Protein AF-A0A3E1D7W4-F1 (afdb_monomer)

Radius of gyration: 25.8 Å; Cα contacts (8 Å, |Δi|>4): 226; chains: 1; bounding box: 81×55×62 Å

Solvent-accessible surface area (backbone atoms only — not comparable to full-atom values): 14135 Å² total; per-residue (Å²): 134,86,73,81,80,83,75,52,74,48,80,46,83,45,96,89,41,37,28,38,40,30,60,48,90,86,43,80,63,44,80,32,47,49,49,81,56,90,56,36,35,40,37,54,46,97,95,46,76,44,64,32,36,55,43,98,89,64,31,38,35,43,93,80,44,74,49,71,80,77,82,80,86,75,86,90,81,82,81,90,77,84,83,80,86,76,89,79,79,87,86,86,76,90,79,89,76,82,85,80,78,88,78,88,77,85,79,80,85,85,77,84,72,79,75,72,83,68,78,78,60,54,42,76,61,68,64,93,69,47,83,50,68,46,48,45,45,30,63,7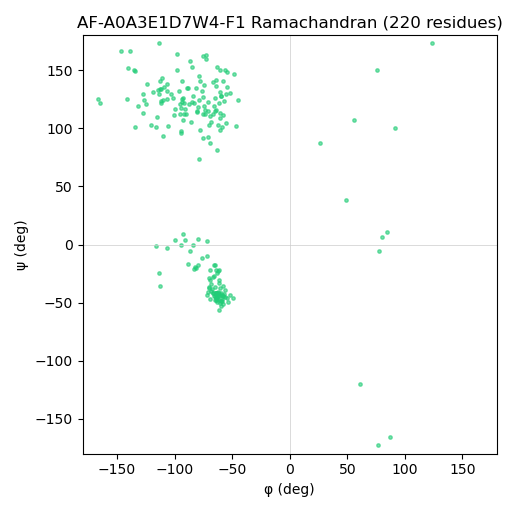3,37,67,59,47,8,40,48,40,30,49,39,51,50,35,49,52,43,52,65,72,45,50,41,51,71,71,43,47,51,47,54,56,52,51,54,58,50,46,53,57,56,48,59,69,38,88,50,70,66,55,43,49,51,56,46,39,57,49,33,46,58,59,59,68,62,67,50,79,58,84,78,72,63,84,55,79,50,56,92,78,65,124

Sequence (222 aa):
MTGIAEQKVSFTFQPNGTARMSIGSDTLPIEIPYEISGNKIKLSGVEGDQTVIILDDGDLIMNGLRLTKETVSKYPTVVEIPAQTTKSTPNTVPVAVAEPKPVTVTMPTSIQIQLSQQTKWVPSFDCAKASNFAEKAICTDSLLGKLDGKLSENYKNMRASDIGDGVRNTLKGTQKRWLTERNKCTNNQCLAEVYRKRIDEICDYRVISGVNPICTSTDDIK

Foldseek 3Di:
DPPDDDWAWDWDQDPVQWIWIDTHDPDDTDTWGWDDDPQWIWTQDPVGIWIWGQDPVRWIATPLDIHDDPDPDDDDDDDDDDDDDDDDDDDDDDDDDDDDDDDDDDDDDDDPPPPDPPVPLDAPDDLVPQDAPLSVCCVPPNLLSNLRVQLVVLLVQLLVAQLDPSSNVVSVVVVVVLVVVLRPDDDVVSSLVSSLVSLVVSQPRDHPDDDRGDGDHPVNRD

Secondary structure (DSSP, 8-state):
--------EEEEE-TTSEEEEEESSSSPPEEEEEEEETTEEEEEETTEEEEEEEPTTS-EEETTEEE------------PPP---------------PPPPP----PPS--------------SS-GGG--SHHHHHHHH-HHHHHHHHHHHHHHHHHHHSSS-HHHHHHHHHHHHHHHHHHTT--SHHHHHHHHHHHHHHHHT---SSSPPPP---GGG--

Nearest PDB structures (foldseek):
  2o62-assembly1_A  TM=6.651E-01  e=3.720E-01  Nostoc punctiforme PCC 73102
  8tid-assembly1_W  TM=2.558E-01  e=2.073E+00  Tetrahymena thermophila
  4aqz-assembly1_A  TM=2.718E-01  e=2.196E+00  Neisseria meningitidis
  5bvt-assembly1_A  TM=3.811E-01  e=7.740E+00  Pygoscelis papua

Mean predicted aligned error: 17.94 Å

pLDDT: mean 75.72, std 21.17, range [24.19, 98.38]

Structure (mmCIF, N/CA/C/O backbone):
data_AF-A0A3E1D7W4-F1
#
_entry.id   AF-A0A3E1D7W4-F1
#
loop_
_atom_site.group_PDB
_atom_site.id
_atom_site.type_symbol
_atom_site.label_atom_id
_atom_site.label_alt_id
_atom_site.label_comp_id
_atom_site.label_asym_id
_atom_site.label_entity_id
_atom_site.label_seq_id
_atom_site.pdbx_PDB_ins_code
_atom_site.Cartn_x
_atom_site.Cartn_y
_atom_site.Cartn_z
_atom_site.occupancy
_atom_site.B_iso_or_equiv
_atom_site.auth_seq_id
_atom_site.auth_comp_id
_atom_site.auth_asym_id
_atom_site.auth_atom_id
_atom_site.pdbx_PDB_model_num
ATOM 1 N N . MET A 1 1 ? 38.422 -4.852 -6.351 1.00 37.69 1 MET A N 1
ATOM 2 C CA . MET A 1 1 ? 37.001 -4.730 -5.969 1.00 37.69 1 MET A CA 1
ATOM 3 C C . MET A 1 1 ? 36.585 -3.305 -6.274 1.00 37.69 1 MET A C 1
ATOM 5 O O . MET A 1 1 ? 36.885 -2.409 -5.498 1.00 37.69 1 MET A O 1
ATOM 9 N N . THR A 1 2 ? 36.038 -3.066 -7.459 1.00 40.78 2 THR A N 1
ATOM 10 C CA . THR A 1 2 ? 35.581 -1.738 -7.881 1.00 40.78 2 THR A CA 1
ATOM 11 C C . THR A 1 2 ? 34.235 -1.502 -7.206 1.00 40.78 2 THR A C 1
ATOM 13 O O . THR A 1 2 ? 33.229 -2.075 -7.614 1.00 40.78 2 THR A O 1
ATOM 16 N N . GLY A 1 3 ? 34.243 -0.765 -6.095 1.00 41.75 3 GLY A N 1
ATOM 17 C CA . GLY A 1 3 ? 33.016 -0.337 -5.431 1.00 41.75 3 GLY A CA 1
ATOM 18 C C . GLY A 1 3 ? 32.202 0.517 -6.396 1.00 41.75 3 GLY A C 1
ATOM 19 O O . GLY A 1 3 ? 32.745 1.406 -7.049 1.00 41.75 3 GLY A O 1
ATOM 20 N N . ILE A 1 4 ? 30.918 0.207 -6.527 1.00 43.00 4 ILE A N 1
ATOM 21 C CA . ILE A 1 4 ? 29.975 1.022 -7.287 1.00 43.00 4 ILE A CA 1
ATOM 22 C C . ILE A 1 4 ? 29.903 2.363 -6.549 1.00 43.00 4 ILE A C 1
ATOM 24 O O . ILE A 1 4 ? 29.536 2.390 -5.377 1.00 43.00 4 ILE A O 1
ATOM 28 N N . ALA A 1 5 ? 30.337 3.452 -7.181 1.00 55.41 5 ALA A N 1
ATOM 29 C CA . ALA A 1 5 ? 30.275 4.771 -6.566 1.00 55.41 5 ALA A CA 1
ATOM 30 C C . ALA A 1 5 ? 28.801 5.158 -6.366 1.00 55.41 5 ALA A C 1
ATOM 32 O O . ALA A 1 5 ? 28.059 5.305 -7.338 1.00 55.41 5 ALA A O 1
ATOM 33 N N . GLU A 1 6 ? 28.371 5.301 -5.113 1.00 58.97 6 GLU A N 1
ATOM 34 C CA . GLU A 1 6 ? 27.047 5.826 -4.783 1.00 58.97 6 GLU A CA 1
ATOM 35 C C . GLU A 1 6 ? 27.009 7.318 -5.142 1.00 58.97 6 GLU A C 1
ATOM 37 O O . GLU A 1 6 ? 27.683 8.145 -4.528 1.00 58.97 6 GLU A O 1
ATOM 42 N N . GLN A 1 7 ? 26.247 7.670 -6.179 1.00 66.38 7 GLN A N 1
ATOM 43 C CA . GLN A 1 7 ? 26.037 9.063 -6.569 1.00 66.38 7 GLN A CA 1
ATOM 44 C C . GLN A 1 7 ? 24.849 9.632 -5.794 1.00 66.38 7 GLN A C 1
ATOM 46 O O . GLN A 1 7 ? 23.731 9.128 -5.892 1.00 66.38 7 GLN A O 1
ATOM 51 N N . LYS A 1 8 ? 25.088 10.700 -5.027 1.00 74.31 8 LYS A N 1
ATOM 52 C CA . LYS A 1 8 ? 24.034 11.411 -4.293 1.00 74.31 8 LYS A CA 1
ATOM 53 C C . LYS A 1 8 ? 23.280 12.328 -5.241 1.00 74.31 8 LYS A C 1
ATOM 55 O O . LYS A 1 8 ? 23.894 13.184 -5.867 1.00 74.31 8 LYS A O 1
ATOM 60 N N . VAL A 1 9 ? 21.964 12.180 -5.323 1.00 75.88 9 VAL A N 1
ATOM 61 C CA . VAL A 1 9 ? 21.111 13.087 -6.098 1.00 75.88 9 VAL A CA 1
ATOM 62 C C . VAL A 1 9 ? 20.341 13.976 -5.132 1.00 75.88 9 VAL A C 1
ATOM 64 O O . VAL A 1 9 ? 19.652 13.472 -4.246 1.00 75.88 9 VAL A O 1
ATOM 67 N N . SER A 1 10 ? 20.449 15.291 -5.304 1.00 75.94 10 SER A N 1
ATOM 68 C CA . SER A 1 10 ? 19.770 16.279 -4.465 1.00 75.94 10 SER A CA 1
ATOM 69 C C . SER A 1 10 ? 18.701 17.003 -5.267 1.00 75.94 10 SER A C 1
ATOM 71 O O . SER A 1 10 ? 18.973 17.472 -6.370 1.00 75.94 10 SER A O 1
ATOM 73 N N . PHE A 1 11 ? 17.510 17.136 -4.684 1.00 79.38 11 PHE A N 1
ATOM 74 C CA . PHE A 1 11 ? 16.403 17.919 -5.230 1.00 79.38 11 PHE A CA 1
ATOM 75 C C . PHE A 1 11 ? 16.035 19.041 -4.261 1.00 79.38 11 PHE A C 1
ATOM 77 O O . PHE A 1 11 ? 15.858 18.805 -3.067 1.00 79.38 11 PHE A O 1
ATOM 84 N N . THR A 1 12 ? 15.906 20.266 -4.763 1.00 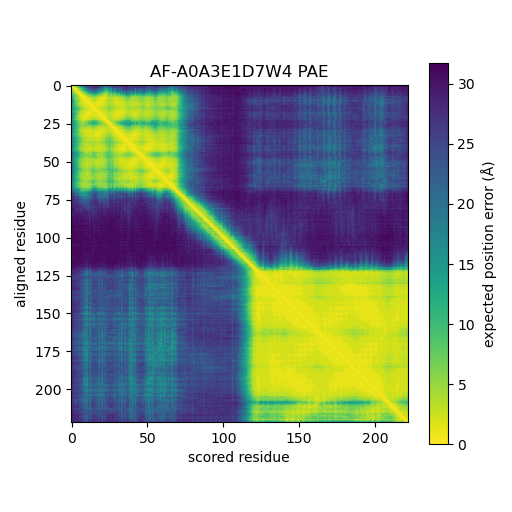81.88 12 THR A N 1
ATOM 85 C CA . THR A 1 12 ? 15.408 21.418 -4.000 1.00 81.88 12 THR A CA 1
ATOM 86 C C . THR A 1 12 ? 14.272 22.077 -4.766 1.00 81.88 12 THR A C 1
ATOM 88 O O . THR A 1 12 ? 14.493 22.639 -5.835 1.00 81.88 12 THR A O 1
ATOM 91 N N . PHE A 1 13 ? 13.058 22.014 -4.224 1.00 81.62 13 PHE A N 1
ATOM 92 C CA . PHE A 1 13 ? 11.871 22.622 -4.826 1.00 81.62 13 PHE A CA 1
ATOM 93 C C . PHE A 1 13 ? 11.772 24.091 -4.418 1.00 81.62 13 PHE A C 1
ATOM 95 O O . PHE A 1 13 ? 11.753 24.404 -3.227 1.00 81.62 13 PHE A O 1
ATOM 102 N N . GLN A 1 14 ? 11.731 24.990 -5.399 1.00 82.38 14 GLN A N 1
ATOM 103 C CA . GLN A 1 14 ? 11.660 26.430 -5.170 1.00 82.38 14 GLN A CA 1
ATOM 104 C C . GLN A 1 14 ? 10.206 26.932 -5.295 1.00 82.38 14 GLN A C 1
ATOM 106 O O . GLN A 1 14 ? 9.421 26.369 -6.068 1.00 82.38 14 GLN A O 1
ATOM 111 N N . PRO A 1 15 ? 9.822 28.008 -4.576 1.00 79.12 15 PRO A N 1
ATOM 112 C CA . PRO A 1 15 ? 8.468 28.575 -4.641 1.00 79.12 15 PRO A CA 1
ATOM 113 C C . PRO A 1 15 ? 8.085 29.170 -6.004 1.00 79.12 15 PRO A C 1
ATOM 115 O O . PRO A 1 15 ? 6.908 29.373 -6.274 1.00 79.12 15 PRO A O 1
ATOM 118 N N . ASN A 1 16 ? 9.065 29.462 -6.861 1.00 82.75 16 ASN A N 1
ATOM 119 C CA . ASN A 1 16 ? 8.864 30.006 -8.207 1.00 82.75 16 ASN A CA 1
ATOM 120 C C . ASN A 1 16 ? 8.456 28.940 -9.250 1.00 82.75 16 ASN A C 1
ATOM 122 O O . ASN A 1 16 ? 8.388 29.259 -10.433 1.00 82.75 16 ASN A O 1
ATOM 126 N N . GLY A 1 17 ? 8.229 27.688 -8.835 1.00 83.75 17 GLY A N 1
ATOM 127 C CA . GLY A 1 17 ? 7.854 26.590 -9.730 1.00 83.75 17 GLY A CA 1
ATOM 128 C C . GLY A 1 17 ? 9.028 25.886 -10.420 1.00 83.75 17 GLY A C 1
ATOM 129 O O . GLY A 1 17 ? 8.796 25.078 -11.318 1.00 83.75 17 GLY A O 1
ATOM 130 N N . THR A 1 18 ? 10.280 26.142 -10.015 1.00 87.38 18 THR A N 1
ATOM 131 C CA . THR A 1 18 ? 11.453 25.391 -10.501 1.00 87.38 18 THR A CA 1
ATOM 132 C C . THR A 1 18 ? 12.069 24.512 -9.411 1.00 87.38 18 THR A C 1
ATOM 134 O O . THR A 1 18 ? 12.106 24.853 -8.230 1.00 87.38 18 THR A O 1
ATOM 137 N N . ALA A 1 19 ? 12.541 23.331 -9.789 1.00 85.31 19 ALA A N 1
ATOM 138 C CA . 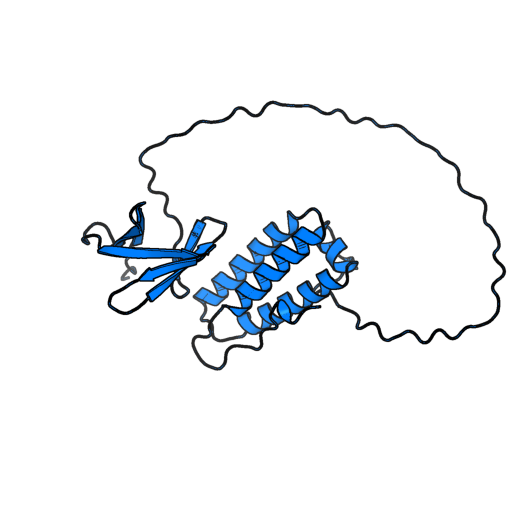ALA A 1 19 ? 13.280 22.415 -8.937 1.00 85.31 19 ALA A CA 1
ATOM 139 C C . ALA A 1 19 ? 14.754 22.440 -9.348 1.00 85.31 19 ALA A C 1
ATOM 141 O O . ALA A 1 19 ? 15.070 22.336 -10.532 1.00 85.31 19 ALA A O 1
ATOM 142 N N . ARG A 1 20 ? 15.660 22.559 -8.377 1.00 85.88 20 ARG A N 1
ATOM 143 C CA . ARG A 1 20 ? 17.102 22.409 -8.598 1.00 85.88 20 ARG A CA 1
ATOM 144 C C . ARG A 1 20 ? 17.500 20.967 -8.355 1.00 85.88 20 ARG A C 1
ATOM 146 O O . ARG A 1 20 ? 17.291 20.463 -7.253 1.00 85.88 20 ARG A O 1
ATOM 153 N N . MET A 1 21 ? 18.085 20.335 -9.366 1.00 83.94 21 MET A N 1
ATOM 154 C CA . MET A 1 21 ? 18.605 18.971 -9.289 1.00 83.94 21 MET A CA 1
ATOM 155 C C . MET A 1 21 ? 20.127 18.972 -9.447 1.00 83.94 21 MET A C 1
ATOM 157 O O . MET A 1 21 ? 20.642 19.602 -10.368 1.00 83.94 21 MET A O 1
ATOM 161 N N . SER A 1 22 ? 20.849 18.259 -8.581 1.00 82.00 22 SER A N 1
ATOM 162 C CA . SER A 1 22 ? 22.302 18.050 -8.700 1.00 82.00 22 SER A CA 1
ATOM 163 C C . SER A 1 22 ? 22.679 16.588 -8.455 1.00 82.00 22 SER A C 1
ATOM 165 O O . SER A 1 22 ? 22.013 15.904 -7.678 1.00 82.00 22 SER A O 1
ATOM 167 N N . ILE A 1 23 ? 23.749 16.112 -9.099 1.00 79.31 23 ILE A N 1
ATOM 168 C CA . ILE A 1 23 ? 24.260 14.739 -8.988 1.00 79.31 23 ILE A CA 1
ATOM 169 C C . ILE A 1 23 ? 25.702 14.800 -8.460 1.00 79.31 23 ILE A C 1
ATOM 171 O O . ILE A 1 23 ? 26.640 15.103 -9.184 1.00 79.31 23 ILE A O 1
ATOM 175 N N . GLY A 1 24 ? 25.899 14.510 -7.178 1.00 71.75 24 GLY A N 1
ATOM 176 C CA . GLY A 1 24 ? 27.178 14.693 -6.494 1.00 71.75 24 GLY A CA 1
ATOM 177 C C . GLY A 1 24 ? 27.463 16.158 -6.141 1.00 71.75 24 GLY A C 1
ATOM 178 O O . GLY A 1 24 ? 26.594 17.024 -6.248 1.00 71.75 24 GLY A O 1
ATOM 179 N N . SER A 1 25 ? 28.681 16.430 -5.663 1.00 65.88 25 SER A N 1
ATOM 180 C CA . SER A 1 25 ? 29.117 17.771 -5.240 1.00 65.88 25 SER A CA 1
ATOM 181 C C . SER A 1 25 ? 29.593 18.660 -6.388 1.00 65.88 25 SER A C 1
ATOM 183 O O . SER A 1 25 ? 29.589 19.880 -6.243 1.00 65.88 25 SER A O 1
ATOM 185 N N . ASP A 1 26 ? 29.985 18.061 -7.514 1.00 62.50 26 ASP A N 1
ATOM 186 C CA . ASP A 1 26 ? 30.786 18.742 -8.540 1.00 62.50 26 ASP A CA 1
ATOM 187 C C . ASP A 1 26 ? 29.976 19.084 -9.802 1.00 62.50 26 ASP A C 1
ATOM 189 O O . ASP A 1 26 ? 30.483 19.717 -10.727 1.00 62.50 26 ASP A O 1
ATOM 193 N N . THR A 1 27 ? 28.701 18.686 -9.856 1.00 68.81 27 THR A N 1
ATOM 194 C CA . THR A 1 27 ? 27.816 19.019 -10.978 1.00 68.81 27 THR A CA 1
ATOM 195 C C . THR A 1 27 ? 27.114 20.346 -10.750 1.00 68.81 27 THR A C 1
ATOM 197 O O . THR A 1 27 ? 26.527 20.570 -9.687 1.00 68.81 27 THR A O 1
ATOM 200 N N . LEU A 1 28 ? 27.088 21.188 -11.783 1.00 74.88 28 LEU A N 1
ATOM 201 C CA . LEU A 1 28 ? 26.238 22.373 -11.800 1.00 74.88 28 LEU A CA 1
ATOM 202 C C . LEU A 1 28 ? 24.764 21.949 -11.672 1.00 74.88 28 LEU A C 1
ATOM 204 O O . LEU A 1 28 ? 24.318 21.099 -12.446 1.00 74.88 28 LEU A O 1
ATOM 208 N N . PRO A 1 29 ? 24.002 22.515 -10.718 1.00 80.50 29 PRO A N 1
ATOM 209 C CA . PRO A 1 29 ? 22.593 22.186 -10.574 1.00 80.50 29 PRO A CA 1
ATOM 210 C C . PRO A 1 29 ? 21.807 22.611 -11.812 1.00 80.50 29 PRO A C 1
ATOM 212 O O . PRO A 1 29 ? 21.982 23.730 -12.295 1.00 80.50 29 PRO A O 1
ATOM 215 N N . ILE A 1 30 ? 20.906 21.751 -12.276 1.00 82.12 30 ILE A N 1
ATOM 216 C CA . ILE A 1 30 ? 19.965 22.086 -13.345 1.00 82.12 30 ILE A CA 1
ATOM 217 C C . ILE A 1 30 ? 18.648 22.584 -12.752 1.00 82.12 30 ILE A C 1
ATOM 219 O O . ILE A 1 30 ? 18.188 22.056 -11.737 1.00 82.12 30 ILE A O 1
ATOM 223 N N . GLU A 1 31 ? 18.055 23.604 -13.372 1.00 87.94 31 GLU A N 1
ATOM 224 C CA . GLU A 1 31 ? 16.709 24.078 -13.038 1.00 87.94 31 GLU A CA 1
ATOM 225 C C . GLU A 1 31 ? 15.684 23.387 -13.936 1.00 87.94 31 GLU A C 1
ATOM 227 O O . GLU A 1 31 ? 15.796 23.423 -15.160 1.00 87.94 31 GLU A O 1
ATOM 232 N N . ILE A 1 32 ? 14.685 22.760 -13.321 1.00 88.75 32 ILE A N 1
ATOM 233 C CA . ILE A 1 32 ? 13.647 22.000 -14.017 1.00 88.75 32 ILE A CA 1
ATOM 234 C C . ILE A 1 32 ? 12.282 22.529 -13.570 1.00 88.75 32 ILE A C 1
ATOM 236 O O . ILE A 1 32 ? 12.013 22.530 -12.366 1.00 88.75 32 ILE A O 1
ATOM 240 N N . PRO A 1 33 ? 11.399 22.974 -14.478 1.00 89.62 33 PRO A N 1
ATOM 241 C CA . PRO A 1 33 ? 10.026 23.313 -14.122 1.00 89.62 33 PRO A CA 1
ATOM 242 C C . PRO A 1 33 ? 9.311 22.113 -13.500 1.00 89.62 33 PRO A C 1
ATOM 244 O O . PRO A 1 33 ? 9.475 20.980 -13.967 1.00 89.62 33 PRO A O 1
ATOM 247 N N . TYR A 1 34 ? 8.501 22.351 -12.470 1.00 91.00 34 TYR A N 1
ATOM 248 C CA . TYR A 1 34 ? 7.702 21.290 -11.869 1.00 91.00 34 TYR A CA 1
ATOM 249 C C . TYR A 1 34 ? 6.260 21.702 -11.591 1.00 91.00 34 TYR A C 1
ATOM 251 O O . TYR A 1 34 ? 5.959 22.853 -11.290 1.00 91.00 34 TYR A O 1
ATOM 259 N N . GLU A 1 35 ? 5.376 20.712 -11.639 1.00 87.00 35 GLU A N 1
ATOM 260 C CA . GLU A 1 35 ? 3.978 20.835 -11.237 1.00 87.00 35 GLU A CA 1
ATOM 261 C C . GLU A 1 35 ? 3.657 19.784 -10.176 1.00 87.00 35 GLU A C 1
ATOM 263 O O . GLU A 1 35 ? 4.076 18.629 -10.286 1.00 87.00 35 GLU A O 1
ATOM 268 N N . ILE A 1 36 ? 2.901 20.171 -9.147 1.00 86.38 36 ILE A N 1
ATOM 269 C CA . ILE A 1 36 ? 2.432 19.258 -8.100 1.00 86.38 36 ILE A CA 1
ATOM 270 C C . ILE A 1 36 ? 0.962 18.932 -8.349 1.00 86.38 36 ILE A C 1
ATOM 272 O O . ILE A 1 36 ? 0.132 19.829 -8.483 1.00 86.38 36 ILE A O 1
ATOM 276 N N . SER A 1 37 ? 0.632 17.643 -8.342 1.00 83.31 37 SER A N 1
ATOM 277 C CA . SER A 1 37 ? -0.741 17.145 -8.353 1.00 83.31 37 SER A CA 1
ATOM 278 C C . SER A 1 37 ? -0.882 16.027 -7.320 1.00 83.31 37 SER A C 1
ATOM 280 O O . SER A 1 37 ? -0.431 14.899 -7.525 1.00 83.31 37 SER A O 1
ATOM 282 N N . GLY A 1 38 ? -1.458 16.353 -6.159 1.00 86.06 38 GLY A N 1
ATOM 283 C CA . GLY A 1 38 ? -1.563 15.421 -5.034 1.00 86.06 38 GLY A CA 1
ATOM 284 C C . GLY A 1 38 ? -0.189 14.966 -4.530 1.00 86.06 38 GLY A C 1
ATOM 285 O O . GLY A 1 3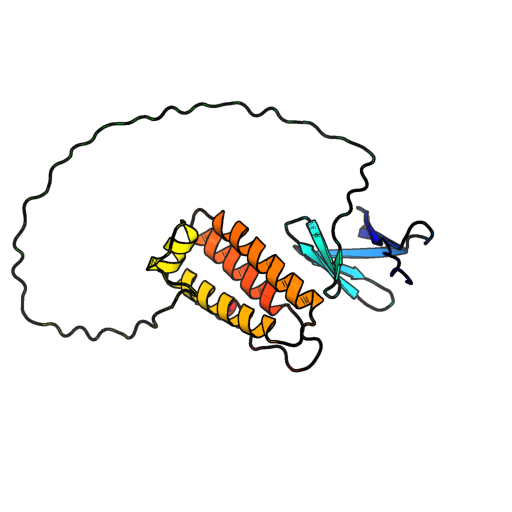8 ? 0.626 15.787 -4.120 1.00 86.06 38 GLY A O 1
ATOM 286 N N . ASN A 1 39 ? 0.0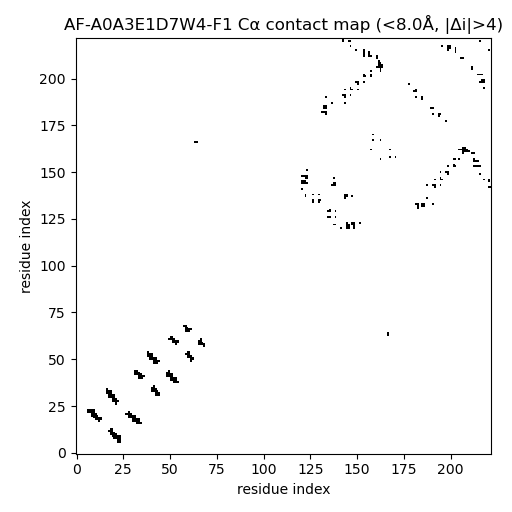67 13.655 -4.570 1.00 85.56 39 ASN A N 1
ATOM 287 C CA . ASN A 1 39 ? 1.356 13.057 -4.204 1.00 85.56 39 ASN A CA 1
ATOM 288 C C . ASN A 1 39 ? 2.310 12.873 -5.399 1.00 85.56 39 ASN A C 1
ATOM 290 O O . ASN A 1 39 ? 3.331 12.200 -5.262 1.00 85.56 39 ASN A O 1
ATOM 294 N N . LYS A 1 40 ? 1.987 13.423 -6.573 1.00 84.94 40 LYS A N 1
ATOM 295 C CA . LYS A 1 40 ? 2.811 13.328 -7.781 1.00 84.94 40 LYS A CA 1
ATOM 296 C C . LYS A 1 40 ? 3.430 14.689 -8.091 1.00 84.94 40 LYS A C 1
ATOM 298 O O . LYS A 1 40 ? 2.756 15.715 -8.048 1.00 84.94 40 LYS A O 1
ATOM 303 N N . ILE A 1 41 ? 4.713 14.682 -8.429 1.00 87.31 41 ILE A N 1
ATOM 304 C CA . ILE A 1 41 ? 5.452 15.824 -8.960 1.00 87.31 41 ILE A CA 1
ATOM 305 C C . ILE A 1 41 ? 5.795 15.501 -10.410 1.00 87.31 41 ILE A C 1
ATOM 307 O O . ILE A 1 41 ? 6.457 14.500 -10.679 1.00 87.31 41 ILE A O 1
ATOM 311 N N . LYS A 1 42 ? 5.364 16.341 -11.346 1.00 90.62 42 LYS A N 1
ATOM 312 C CA . LYS A 1 42 ? 5.765 16.261 -12.751 1.00 90.62 42 LYS A CA 1
ATOM 313 C C . LYS A 1 42 ? 6.947 17.199 -12.970 1.00 90.62 42 LYS A C 1
ATOM 315 O O . LYS A 1 42 ? 6.802 18.398 -12.768 1.00 90.62 42 LYS A O 1
ATOM 320 N N . LEU A 1 43 ? 8.096 16.662 -13.354 1.00 88.62 43 LEU A N 1
ATOM 321 C CA . LEU A 1 43 ? 9.298 17.395 -13.746 1.00 88.62 43 LEU A CA 1
ATOM 322 C C . LEU A 1 43 ? 9.307 17.522 -15.270 1.00 88.62 43 LEU A C 1
ATOM 324 O O . LEU A 1 43 ? 9.299 16.502 -15.952 1.00 88.62 43 LEU A O 1
ATOM 328 N N . SER A 1 44 ? 9.323 18.744 -15.799 1.00 85.00 44 SER A N 1
ATOM 329 C CA . SER A 1 44 ? 9.247 18.980 -17.249 1.00 85.00 44 SER A CA 1
ATOM 330 C C . SER A 1 44 ? 10.654 19.123 -17.830 1.00 85.00 44 SER A C 1
ATOM 332 O O . SER A 1 44 ? 11.279 20.177 -17.705 1.00 85.00 44 SER A O 1
ATOM 334 N N . GLY A 1 45 ? 11.193 18.039 -18.391 1.00 80.94 45 GLY A N 1
ATOM 335 C CA . GLY A 1 45 ? 12.550 17.977 -18.935 1.00 80.94 45 GLY A CA 1
ATOM 336 C C . GLY A 1 45 ? 12.606 18.170 -20.452 1.00 80.94 45 GLY A C 1
ATOM 337 O O . GLY A 1 45 ? 11.616 18.012 -21.160 1.00 80.94 45 GLY A O 1
ATOM 338 N N . VAL A 1 46 ? 13.802 18.461 -20.973 1.00 73.62 46 VAL A N 1
ATOM 339 C CA . VAL A 1 46 ? 14.041 18.591 -22.427 1.00 73.62 46 VAL A CA 1
ATOM 340 C C . VAL A 1 46 ? 13.881 17.268 -23.185 1.00 73.62 46 VAL A C 1
ATOM 342 O O . VAL A 1 46 ? 13.516 17.276 -24.356 1.00 73.62 46 VAL A O 1
ATOM 345 N N . GLU A 1 47 ? 14.116 16.137 -22.515 1.00 77.38 47 GLU A N 1
ATOM 346 C CA . GLU A 1 47 ? 13.908 14.783 -23.054 1.00 77.38 47 GLU A CA 1
ATOM 347 C C . GLU A 1 47 ? 12.499 14.235 -22.760 1.00 77.38 47 GLU A C 1
ATOM 349 O O . GLU A 1 47 ? 12.191 13.093 -23.100 1.00 77.38 47 GLU A O 1
ATOM 354 N N . GLY A 1 48 ? 11.631 15.047 -22.148 1.00 78.38 48 GLY A N 1
ATOM 355 C CA . GLY A 1 48 ? 10.264 14.689 -21.785 1.00 78.38 48 GLY A CA 1
ATOM 356 C C . GLY A 1 48 ? 9.958 14.872 -20.301 1.00 78.38 48 GLY A C 1
ATOM 357 O O . GLY A 1 48 ? 10.827 15.172 -19.477 1.00 78.38 48 GLY A O 1
ATOM 358 N N . ASP A 1 49 ? 8.682 14.685 -19.970 1.00 85.94 49 ASP A N 1
ATOM 359 C CA . ASP A 1 49 ? 8.181 14.828 -18.609 1.00 85.94 49 ASP A CA 1
ATOM 360 C C . ASP A 1 49 ? 8.458 13.568 -17.784 1.00 85.94 49 ASP A C 1
ATOM 362 O O . ASP A 1 49 ? 8.163 12.444 -18.196 1.00 85.94 49 ASP A O 1
ATOM 366 N N . GLN A 1 50 ? 8.951 13.766 -16.566 1.00 84.81 50 GLN A N 1
ATOM 367 C CA . GLN A 1 50 ? 9.183 12.709 -15.594 1.00 84.81 50 GLN A CA 1
ATOM 368 C C . GLN A 1 50 ? 8.239 12.862 -14.404 1.00 84.81 50 GLN A C 1
ATOM 370 O O . GLN A 1 50 ? 8.110 13.938 -13.832 1.00 84.81 50 GLN A O 1
ATOM 375 N N . THR A 1 51 ? 7.614 11.768 -13.968 1.00 84.75 51 THR A N 1
ATOM 376 C CA . THR A 1 51 ? 6.822 11.766 -12.729 1.00 84.75 51 THR A CA 1
ATOM 377 C C . THR A 1 51 ? 7.650 11.248 -11.558 1.00 84.75 51 THR A C 1
ATOM 379 O O . THR A 1 51 ? 8.283 10.192 -11.651 1.00 84.75 51 THR A O 1
ATOM 382 N N . VAL A 1 52 ? 7.609 11.983 -10.452 1.00 86.62 52 VAL A N 1
ATOM 383 C CA . VAL A 1 52 ? 8.151 11.610 -9.147 1.00 86.62 52 VAL A CA 1
ATOM 384 C C . VAL A 1 52 ? 6.987 11.449 -8.174 1.00 86.62 52 VAL A C 1
ATOM 386 O O . VAL A 1 52 ? 6.133 12.325 -8.077 1.00 86.62 52 VAL A O 1
ATOM 389 N N . ILE A 1 53 ? 6.930 10.331 -7.456 1.00 80.69 53 ILE A N 1
ATOM 390 C CA . ILE A 1 53 ? 5.875 10.059 -6.473 1.00 80.69 53 ILE A CA 1
ATOM 391 C C . ILE A 1 53 ? 6.430 10.317 -5.076 1.00 80.69 53 ILE A C 1
ATOM 393 O O . ILE A 1 53 ? 7.457 9.749 -4.704 1.00 80.69 53 ILE A O 1
ATOM 397 N N . ILE A 1 54 ? 5.737 11.151 -4.310 1.00 83.25 54 ILE A N 1
ATOM 398 C CA . ILE A 1 54 ? 6.011 11.416 -2.901 1.00 83.25 54 ILE A CA 1
ATOM 399 C C . ILE A 1 54 ? 5.340 10.318 -2.075 1.00 83.25 54 ILE A C 1
ATOM 401 O O . ILE A 1 54 ? 4.125 10.116 -2.155 1.00 83.25 54 ILE A O 1
ATOM 405 N N . LEU A 1 55 ? 6.132 9.605 -1.282 1.00 78.50 55 LEU A N 1
ATOM 406 C CA . LEU A 1 55 ? 5.629 8.632 -0.320 1.00 78.50 55 LEU A CA 1
ATOM 407 C C . LEU A 1 55 ? 5.283 9.311 1.010 1.00 78.50 55 LEU A C 1
ATOM 409 O O . LEU A 1 55 ? 5.823 10.363 1.347 1.00 78.50 55 LEU A O 1
ATOM 413 N N . ASP A 1 56 ? 4.424 8.673 1.805 1.00 75.69 56 ASP A N 1
ATOM 414 C CA . ASP A 1 56 ? 3.987 9.208 3.105 1.00 75.69 56 ASP A CA 1
ATOM 415 C C . ASP A 1 56 ? 5.149 9.323 4.126 1.00 75.69 56 ASP A C 1
ATOM 417 O O . ASP A 1 56 ? 5.087 10.119 5.059 1.00 75.69 56 ASP A O 1
ATOM 421 N N . ASP A 1 57 ? 6.239 8.566 3.940 1.00 74.94 57 ASP A N 1
ATOM 422 C CA . ASP A 1 57 ? 7.484 8.686 4.723 1.00 74.94 57 ASP A CA 1
ATOM 423 C C . ASP A 1 57 ? 8.436 9.776 4.191 1.00 74.94 57 ASP A C 1
ATOM 425 O O . ASP A 1 57 ? 9.497 10.039 4.762 1.00 74.94 57 ASP A O 1
ATOM 429 N N . GLY A 1 58 ? 8.035 10.451 3.115 1.00 71.38 58 GLY A N 1
ATOM 430 C CA . GLY A 1 58 ? 8.764 11.529 2.476 1.00 71.38 58 GLY A CA 1
ATOM 431 C C . GLY A 1 58 ? 9.890 11.081 1.550 1.00 71.38 58 GLY A C 1
ATOM 432 O O . GLY A 1 58 ? 10.613 11.947 1.062 1.00 71.38 58 GLY A O 1
ATOM 433 N N . ASP A 1 59 ? 10.044 9.783 1.296 1.00 82.56 59 ASP A N 1
ATOM 434 C CA . ASP A 1 59 ? 10.899 9.308 0.213 1.00 82.56 59 ASP A CA 1
ATOM 435 C C . ASP A 1 59 ? 10.254 9.584 -1.148 1.00 82.56 59 ASP A C 1
ATOM 437 O O . ASP A 1 59 ? 9.039 9.767 -1.270 1.00 82.56 59 ASP A O 1
ATOM 441 N N . LEU A 1 60 ? 11.083 9.585 -2.190 1.00 82.00 60 LEU A N 1
ATOM 442 C CA . LEU A 1 60 ? 10.642 9.814 -3.560 1.00 82.00 60 LEU A CA 1
ATOM 443 C C . LEU A 1 60 ? 10.801 8.537 -4.387 1.00 82.00 60 LEU A C 1
ATOM 445 O O . LEU A 1 60 ? 11.795 7.823 -4.255 1.00 82.00 60 LEU A O 1
ATOM 449 N N . ILE A 1 61 ? 9.843 8.256 -5.268 1.00 77.44 61 ILE A N 1
ATOM 450 C CA . ILE A 1 61 ? 9.975 7.231 -6.309 1.00 77.44 61 ILE A CA 1
ATOM 451 C C . ILE A 1 61 ? 10.080 7.918 -7.664 1.00 77.44 61 ILE A C 1
ATOM 453 O O . ILE A 1 61 ? 9.179 8.656 -8.052 1.00 77.44 61 ILE A O 1
ATOM 457 N N . MET A 1 62 ? 11.142 7.627 -8.406 1.00 81.88 62 MET A N 1
ATOM 458 C CA . MET A 1 62 ? 11.354 8.112 -9.767 1.00 81.88 62 MET A CA 1
ATOM 459 C C . MET A 1 62 ? 11.746 6.930 -10.654 1.00 81.88 62 MET A C 1
ATOM 461 O O . MET A 1 62 ? 12.737 6.264 -10.379 1.00 81.88 62 MET A O 1
ATOM 465 N N . ASN A 1 63 ? 10.958 6.624 -11.691 1.00 77.19 63 ASN A N 1
ATOM 466 C CA . ASN A 1 63 ? 11.193 5.475 -12.588 1.00 77.19 63 ASN A CA 1
ATOM 467 C C . ASN A 1 63 ? 11.451 4.141 -11.863 1.00 77.19 63 ASN A C 1
ATOM 469 O O . ASN A 1 63 ? 12.296 3.347 -12.264 1.00 77.19 63 ASN A O 1
ATOM 473 N N . GLY A 1 64 ? 10.742 3.901 -10.756 1.00 66.56 64 GLY A N 1
ATOM 474 C CA . GLY A 1 64 ? 10.909 2.692 -9.943 1.00 66.56 64 GLY A CA 1
ATOM 475 C C . GLY A 1 64 ? 12.138 2.695 -9.023 1.00 66.56 64 GLY A C 1
ATOM 476 O O . GLY A 1 64 ? 12.261 1.796 -8.190 1.00 66.56 64 GLY A O 1
ATOM 477 N N . LEU A 1 65 ? 13.003 3.711 -9.105 1.00 68.25 65 LEU A N 1
ATOM 478 C CA . LEU A 1 65 ? 14.089 3.941 -8.159 1.00 68.25 65 LEU A CA 1
ATOM 479 C C . LEU A 1 65 ? 13.566 4.714 -6.947 1.00 68.25 65 LEU A C 1
ATOM 481 O O . LEU A 1 65 ? 12.945 5.769 -7.089 1.00 68.25 65 LEU A O 1
ATOM 485 N N . ARG A 1 66 ? 13.834 4.195 -5.746 1.00 74.75 66 ARG A N 1
ATOM 486 C CA . ARG A 1 66 ? 13.518 4.882 -4.494 1.00 74.75 66 ARG A CA 1
ATOM 487 C C . ARG A 1 66 ? 14.694 5.736 -4.058 1.00 74.75 66 ARG A C 1
ATOM 489 O O . ARG A 1 66 ? 15.759 5.214 -3.749 1.00 74.75 66 ARG A O 1
ATOM 496 N N . LEU A 1 67 ? 14.466 7.038 -4.006 1.00 74.19 67 LEU A N 1
ATOM 497 C CA . LEU A 1 67 ? 15.391 8.015 -3.467 1.00 74.19 67 LEU A CA 1
ATOM 498 C C . LEU A 1 67 ? 15.033 8.217 -1.997 1.00 74.19 67 LEU A C 1
ATOM 500 O O . LEU A 1 67 ? 13.990 8.789 -1.668 1.00 74.19 67 LEU A O 1
ATOM 504 N N . THR A 1 68 ? 15.873 7.683 -1.119 1.00 72.00 68 THR A N 1
ATOM 505 C CA . THR A 1 68 ? 15.720 7.852 0.324 1.00 72.00 68 THR A CA 1
ATOM 506 C C . THR A 1 68 ? 16.206 9.230 0.738 1.00 72.00 68 THR A C 1
ATOM 508 O O . THR A 1 68 ? 17.243 9.687 0.252 1.00 72.00 68 THR A O 1
ATOM 511 N N . LYS A 1 69 ? 15.510 9.883 1.669 1.00 67.88 69 LYS A N 1
ATOM 512 C CA . LYS A 1 69 ? 16.020 11.119 2.277 1.00 67.88 69 LYS A CA 1
ATOM 513 C C . LYS A 1 69 ? 17.346 10.856 3.000 1.00 67.88 69 LYS A C 1
ATOM 515 O O . LYS A 1 69 ? 17.358 10.264 4.076 1.00 67.88 69 LYS A O 1
ATOM 520 N N . GLU A 1 70 ? 18.459 11.347 2.461 1.00 60.47 70 GLU A N 1
ATOM 521 C CA . GLU A 1 70 ? 19.653 11.592 3.270 1.00 60.47 70 GLU A CA 1
ATOM 522 C C . GLU A 1 70 ? 19.544 12.984 3.893 1.00 60.47 70 GLU A C 1
ATOM 524 O O . GLU A 1 70 ? 19.706 14.012 3.234 1.00 60.47 70 GLU A O 1
ATOM 529 N N . THR A 1 71 ? 19.248 13.030 5.187 1.00 40.25 71 THR A N 1
ATOM 530 C CA . THR A 1 71 ? 19.204 14.277 5.947 1.00 40.25 71 THR A CA 1
ATOM 531 C C . THR A 1 71 ? 20.627 14.813 6.135 1.00 40.25 71 THR A C 1
ATOM 533 O O . THR A 1 71 ? 21.299 14.477 7.109 1.00 40.25 71 THR A O 1
ATOM 536 N N . VAL A 1 72 ? 21.110 15.680 5.239 1.00 33.44 72 VAL A N 1
ATOM 537 C CA . VAL A 1 72 ? 22.262 16.537 5.561 1.00 33.44 72 VAL A CA 1
ATOM 538 C C . VAL A 1 72 ? 21.765 17.647 6.482 1.00 33.44 72 VAL A C 1
ATOM 540 O O . VAL A 1 72 ? 21.289 18.695 6.056 1.00 33.44 72 VAL A O 1
ATOM 543 N N . SER A 1 73 ? 21.859 17.373 7.781 1.00 35.81 73 SER A N 1
ATOM 544 C CA . SER A 1 73 ? 21.684 18.337 8.862 1.00 35.81 73 SER A CA 1
ATOM 545 C C . SER A 1 73 ? 22.687 19.486 8.722 1.00 35.81 73 SER A C 1
ATOM 547 O O . SER A 1 73 ? 23.833 19.366 9.154 1.00 35.81 73 SER A O 1
ATOM 549 N N . LYS A 1 74 ? 22.247 20.631 8.202 1.00 33.75 74 LYS A N 1
ATOM 550 C CA . LYS A 1 74 ? 22.772 21.941 8.599 1.00 33.75 74 LYS A CA 1
ATOM 551 C C . LYS A 1 74 ? 21.606 22.921 8.648 1.00 33.75 74 LYS A C 1
ATOM 553 O O . LYS A 1 74 ? 20.907 23.085 7.659 1.00 33.75 74 LYS A O 1
ATOM 558 N N . TYR A 1 75 ? 21.479 23.559 9.810 1.00 24.19 75 TYR A N 1
ATOM 559 C CA . TYR A 1 75 ? 20.445 24.492 10.273 1.00 24.19 75 TYR A CA 1
ATOM 560 C C . TYR A 1 75 ? 19.259 23.859 11.024 1.00 24.19 75 TYR A C 1
ATOM 562 O O . TYR A 1 75 ? 18.337 23.327 10.409 1.00 24.19 75 TYR A O 1
ATOM 570 N N . PRO A 1 76 ? 19.282 23.931 12.373 1.00 33.62 76 PRO A N 1
ATOM 571 C CA . PRO A 1 76 ? 18.170 23.560 13.227 1.00 33.62 76 PRO A CA 1
ATOM 572 C C . PRO A 1 76 ? 17.307 24.788 13.542 1.00 33.62 76 PRO A C 1
ATOM 574 O O . PRO A 1 76 ? 17.780 25.755 14.132 1.00 33.62 76 PRO A O 1
ATOM 577 N N . THR A 1 77 ? 16.026 24.704 13.211 1.00 32.09 77 THR A N 1
ATOM 578 C CA . THR A 1 77 ? 14.934 25.463 13.838 1.00 32.09 77 THR A CA 1
ATOM 579 C C . THR A 1 77 ? 13.655 24.746 13.393 1.00 32.09 77 THR A C 1
ATOM 581 O O . THR A 1 77 ? 13.461 24.526 12.206 1.00 32.09 77 THR A O 1
ATOM 584 N N . VAL A 1 78 ? 12.791 24.231 14.265 1.00 33.06 78 VAL A N 1
ATOM 585 C CA . VAL A 1 78 ? 11.963 24.989 15.206 1.00 33.06 78 VAL A CA 1
ATOM 586 C C . VAL A 1 78 ? 11.374 24.024 16.253 1.00 33.06 78 VAL A C 1
ATOM 588 O O . VAL A 1 78 ? 10.728 23.044 15.902 1.00 33.06 78 VAL A O 1
ATOM 591 N N . VAL A 1 79 ? 11.626 24.370 17.522 1.00 30.72 79 VAL A N 1
ATOM 592 C CA . VAL A 1 79 ? 10.714 24.433 18.686 1.00 30.72 79 VAL A CA 1
ATOM 593 C C . VAL A 1 79 ? 9.917 23.176 19.067 1.00 30.72 79 VAL A C 1
ATOM 595 O O . VAL A 1 79 ? 8.891 22.841 18.481 1.00 30.72 79 VAL A O 1
ATOM 598 N N . GLU A 1 80 ? 10.352 22.570 20.175 1.00 30.47 80 GLU A N 1
ATOM 599 C CA . GLU A 1 80 ? 9.556 21.678 21.018 1.00 30.47 80 GLU A CA 1
ATOM 600 C C . GLU A 1 80 ? 8.317 22.402 21.565 1.00 30.47 80 GLU A C 1
ATOM 602 O O . GLU A 1 80 ? 8.414 23.457 22.195 1.00 30.47 80 GLU A O 1
ATOM 607 N N . ILE A 1 81 ? 7.147 21.798 21.364 1.00 32.47 81 ILE A N 1
ATOM 608 C CA . ILE A 1 81 ? 5.914 22.154 22.067 1.00 32.47 81 ILE A CA 1
ATOM 609 C C . ILE A 1 81 ? 5.819 21.231 23.293 1.00 32.47 81 ILE A C 1
ATOM 611 O O . ILE A 1 81 ? 5.859 20.009 23.124 1.00 32.47 81 ILE A O 1
ATOM 615 N N . PRO A 1 82 ? 5.683 21.758 24.522 1.00 33.47 82 PRO A N 1
ATOM 616 C CA . PRO A 1 82 ? 5.577 20.927 25.712 1.00 33.47 82 PRO A CA 1
ATOM 617 C C . PRO A 1 82 ? 4.224 20.206 25.745 1.00 33.47 82 PRO A C 1
ATOM 619 O O . PRO A 1 82 ? 3.162 20.831 25.745 1.00 33.47 82 PRO A O 1
ATOM 622 N N . ALA A 1 83 ? 4.266 18.874 25.808 1.00 36.03 83 ALA A N 1
ATOM 623 C CA . ALA A 1 83 ? 3.099 18.039 26.057 1.00 36.03 83 ALA A CA 1
ATOM 624 C C . ALA A 1 83 ? 2.585 18.275 27.488 1.00 36.03 83 ALA A C 1
ATOM 626 O O . ALA A 1 83 ? 3.242 17.918 28.467 1.00 36.03 83 ALA A O 1
ATOM 627 N N . GLN A 1 84 ? 1.398 18.873 27.611 1.00 32.31 84 GLN A N 1
ATOM 628 C CA . GLN A 1 84 ? 0.660 18.908 28.869 1.00 32.31 84 GLN A CA 1
ATOM 629 C C . GLN A 1 84 ? 0.027 17.545 29.134 1.00 32.31 84 GLN A C 1
ATOM 631 O O . GLN A 1 84 ? -0.689 16.973 28.315 1.00 32.31 84 GLN A O 1
ATOM 636 N N . THR A 1 85 ? 0.319 17.043 30.323 1.00 30.91 85 THR A N 1
ATOM 637 C CA . THR A 1 85 ? -0.241 15.848 30.926 1.00 30.91 85 THR A CA 1
ATOM 638 C C . THR A 1 85 ? -1.670 16.116 31.391 1.00 30.91 85 THR A C 1
ATOM 640 O O . THR A 1 85 ? -1.904 16.909 32.299 1.00 30.91 85 THR A O 1
ATOM 643 N N . THR A 1 86 ? -2.638 15.386 30.843 1.00 31.98 86 THR A N 1
ATOM 644 C CA . THR A 1 86 ? -3.935 15.190 31.498 1.00 31.98 86 THR A CA 1
ATOM 645 C C . THR A 1 86 ? -4.104 13.710 31.818 1.00 31.98 86 THR A C 1
ATOM 647 O O . THR A 1 86 ? -4.393 12.865 30.977 1.00 31.98 86 THR A O 1
ATOM 650 N N . LYS A 1 87 ? -3.867 13.389 33.094 1.00 34.72 87 LYS A N 1
ATOM 651 C CA . LYS A 1 87 ? -4.342 12.159 33.728 1.00 34.72 87 LYS A CA 1
ATOM 652 C C . LYS A 1 87 ? -5.869 12.160 33.669 1.00 34.72 87 LYS A C 1
ATOM 654 O O . LYS A 1 87 ? -6.496 12.951 34.366 1.00 34.72 87 LYS A O 1
ATOM 659 N N . SER A 1 88 ? -6.460 11.247 32.912 1.00 34.50 88 SER A N 1
ATOM 660 C CA . SER A 1 88 ? -7.840 10.817 33.134 1.00 34.50 88 SER A CA 1
ATOM 661 C C . SER A 1 88 ? -7.810 9.490 33.886 1.00 34.50 88 SER A C 1
ATOM 663 O O . SER A 1 88 ? -7.341 8.473 33.376 1.00 34.50 88 SER A O 1
ATOM 665 N N . THR A 1 89 ? -8.251 9.540 35.136 1.00 34.47 89 THR A N 1
ATOM 666 C CA . THR A 1 89 ? -8.445 8.399 36.027 1.00 34.47 89 THR A CA 1
ATOM 667 C C . THR A 1 89 ? -9.510 7.429 35.494 1.00 34.47 89 THR A C 1
ATOM 669 O O . THR A 1 89 ? -10.435 7.852 34.799 1.00 34.47 89 THR A O 1
ATOM 672 N N . PRO A 1 90 ? -9.426 6.132 35.840 1.00 33.84 90 PRO A N 1
ATOM 673 C CA . PRO A 1 90 ? -10.431 5.141 35.479 1.00 33.84 90 PRO A CA 1
ATOM 674 C C . PRO A 1 90 ? -11.626 5.248 36.431 1.00 33.84 90 PRO A C 1
ATOM 676 O O . PRO A 1 90 ? -11.480 5.018 37.629 1.00 33.84 90 PRO A O 1
ATOM 679 N N . ASN A 1 91 ? -12.814 5.554 35.907 1.00 39.50 91 ASN A N 1
ATOM 680 C CA . ASN A 1 91 ? -14.059 5.376 36.651 1.00 39.50 91 ASN A CA 1
ATOM 681 C C . ASN A 1 91 ? -14.668 4.015 36.306 1.00 39.50 91 ASN A C 1
ATOM 683 O O . ASN A 1 91 ? -15.372 3.852 35.313 1.00 39.50 91 ASN A O 1
ATOM 687 N N . THR A 1 92 ? -14.384 3.035 37.158 1.00 34.41 92 THR A N 1
ATOM 688 C CA . THR A 1 92 ? -15.173 1.812 37.320 1.00 34.41 92 THR A CA 1
ATOM 689 C C . THR A 1 92 ? -16.470 2.146 38.050 1.00 34.41 92 THR A C 1
ATOM 691 O O . THR A 1 92 ? -16.442 2.507 39.224 1.00 34.41 92 THR A O 1
ATOM 694 N N . VAL A 1 93 ? -17.606 1.975 37.374 1.00 35.88 93 VAL A N 1
ATOM 695 C CA . VAL A 1 93 ? -18.914 1.817 38.021 1.00 35.88 93 VAL A CA 1
ATOM 696 C C . VAL A 1 93 ? -19.373 0.379 37.765 1.00 35.88 93 VAL A C 1
ATOM 698 O O . VAL A 1 93 ? -19.439 -0.025 36.603 1.00 35.88 93 VAL A O 1
ATOM 701 N N . PRO A 1 94 ? -19.672 -0.418 38.805 1.00 39.25 94 PRO A N 1
ATOM 702 C CA . PRO A 1 94 ? -20.251 -1.739 38.633 1.00 39.25 94 PRO A CA 1
ATOM 703 C C . PRO A 1 94 ? -21.755 -1.584 38.393 1.00 39.25 94 PRO A C 1
ATOM 705 O O . PRO A 1 94 ? -22.493 -1.150 39.274 1.00 39.25 94 PRO A O 1
ATOM 708 N N . VAL A 1 95 ? -22.219 -1.944 37.198 1.00 38.00 95 VAL A N 1
ATOM 709 C CA . VAL A 1 95 ? -23.650 -2.077 36.911 1.00 38.00 95 VAL A CA 1
ATOM 710 C C . VAL A 1 95 ? -23.945 -3.560 36.739 1.00 38.00 95 VAL A C 1
ATOM 712 O O . VAL A 1 95 ? -23.775 -4.135 35.669 1.00 38.00 95 VAL A O 1
ATOM 715 N N . ALA A 1 96 ? -24.352 -4.183 37.843 1.00 37.88 96 ALA A N 1
ATOM 716 C CA . ALA A 1 96 ? -25.067 -5.446 37.826 1.00 37.88 96 ALA A CA 1
ATOM 717 C C . ALA A 1 96 ? -26.508 -5.154 37.389 1.00 37.88 96 ALA A C 1
ATOM 719 O O . ALA A 1 96 ? -27.254 -4.494 38.111 1.00 37.88 96 ALA A O 1
ATOM 720 N N . VAL A 1 97 ? -26.893 -5.624 36.204 1.00 37.69 97 VAL A N 1
ATOM 721 C CA . VAL A 1 97 ? -28.294 -5.676 35.773 1.00 37.69 97 VAL A CA 1
ATOM 722 C C . VAL A 1 97 ? -28.591 -7.101 35.323 1.00 37.69 97 VAL A C 1
ATOM 724 O O . VAL A 1 97 ? -27.823 -7.717 34.590 1.00 37.69 97 VAL A O 1
ATOM 727 N N . ALA A 1 98 ? -29.686 -7.604 35.879 1.00 41.03 98 ALA A N 1
ATOM 728 C CA . ALA A 1 98 ? -30.154 -8.977 35.906 1.00 41.03 98 ALA A CA 1
ATOM 729 C C . ALA A 1 98 ? -30.293 -9.668 34.537 1.00 41.03 98 ALA A C 1
ATOM 731 O O . ALA A 1 98 ? -30.694 -9.059 33.546 1.00 41.03 98 ALA A O 1
ATOM 732 N N . GLU A 1 99 ? -30.061 -10.984 34.549 1.00 43.97 99 GLU A N 1
ATOM 733 C CA . GLU A 1 99 ? -30.514 -11.939 33.532 1.00 43.97 99 GLU A CA 1
ATOM 734 C C . GLU A 1 99 ? -32.027 -11.807 33.263 1.00 43.97 99 GLU A C 1
ATOM 736 O O . GLU A 1 99 ? -32.829 -11.875 34.204 1.00 43.97 99 GLU A O 1
ATOM 741 N N . PRO A 1 100 ? -32.469 -11.702 31.997 1.00 43.91 100 PRO A N 1
ATOM 742 C CA . PRO A 1 100 ? -33.850 -11.988 31.645 1.00 43.91 100 PRO A CA 1
ATOM 743 C C . PRO A 1 100 ? -34.086 -13.508 31.622 1.00 43.91 100 PRO A C 1
ATOM 745 O O . PRO A 1 100 ? -33.329 -14.275 31.030 1.00 43.91 100 PRO A O 1
ATOM 748 N N . LYS A 1 101 ? -35.171 -13.936 32.275 1.00 45.69 101 LYS A N 1
ATOM 749 C CA . LYS A 1 101 ? -35.660 -15.325 32.322 1.00 45.69 101 LYS A CA 1
ATOM 750 C C . LYS A 1 101 ? -35.908 -15.892 30.908 1.00 45.69 101 LYS A C 1
ATOM 752 O O . LYS A 1 101 ? -36.300 -15.132 30.021 1.00 45.69 101 LYS A O 1
ATOM 757 N N . PRO A 1 102 ? -35.758 -17.215 30.697 1.00 43.16 102 PRO A N 1
ATOM 758 C CA . PRO A 1 102 ? -35.959 -17.836 29.391 1.00 43.16 102 PRO A CA 1
ATOM 759 C C . PRO A 1 102 ? -37.428 -17.738 28.967 1.00 43.16 102 PRO A C 1
ATOM 761 O O . PRO A 1 102 ? -38.319 -18.261 29.635 1.00 43.16 102 PRO A O 1
ATOM 764 N N . VAL A 1 103 ? -37.675 -17.071 27.840 1.00 51.69 103 VAL A N 1
ATOM 765 C CA . VAL A 1 103 ? -38.973 -17.081 27.163 1.00 51.69 103 VAL A CA 1
ATOM 766 C C . VAL A 1 103 ? -38.962 -18.243 26.176 1.00 51.69 103 VAL A C 1
ATOM 768 O O . VAL A 1 103 ? -38.216 -18.241 25.199 1.00 51.69 103 VAL A O 1
ATOM 771 N N . THR A 1 104 ? -39.780 -19.255 26.442 1.00 40.53 104 THR A N 1
ATO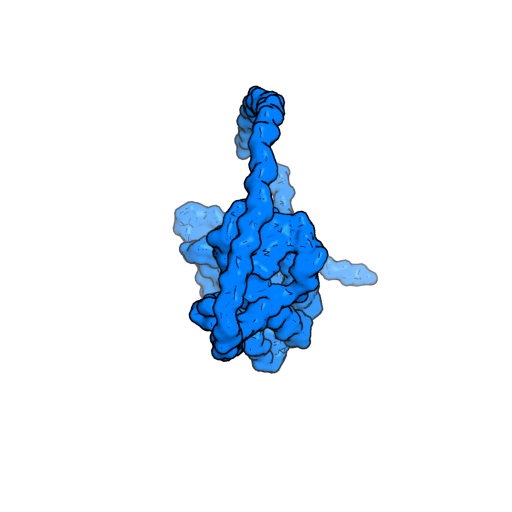M 772 C CA . THR A 1 104 ? -40.073 -20.343 25.509 1.00 40.53 104 THR A CA 1
ATOM 773 C C . THR A 1 104 ? -40.884 -19.789 24.339 1.00 40.53 104 THR A C 1
ATOM 775 O O . THR A 1 104 ? -42.069 -19.497 24.475 1.00 40.53 104 THR A O 1
ATOM 778 N N . VAL A 1 105 ? -40.240 -19.633 23.181 1.00 52.31 105 VAL A N 1
ATOM 779 C CA . VAL A 1 105 ? -40.911 -19.303 21.918 1.00 52.31 105 VAL A CA 1
ATOM 780 C C . VAL A 1 105 ? -41.174 -20.602 21.162 1.00 52.31 105 VAL A C 1
ATOM 782 O O . VAL A 1 105 ? -40.250 -21.276 20.710 1.00 52.31 105 VAL A O 1
ATOM 785 N N . THR A 1 106 ? -42.445 -20.963 21.035 1.00 45.28 106 THR A N 1
ATOM 786 C CA . THR A 1 106 ? -42.915 -22.090 20.225 1.00 45.28 106 THR A CA 1
ATOM 787 C C . THR A 1 106 ? -42.762 -21.732 18.740 1.00 45.28 106 THR A C 1
ATOM 789 O O . THR A 1 106 ? -43.400 -20.796 18.262 1.00 45.28 106 THR A O 1
ATOM 792 N N . MET A 1 107 ? -41.894 -22.438 18.007 1.00 58.16 107 MET A N 1
ATOM 793 C CA . MET A 1 107 ? -41.695 -22.230 16.564 1.00 58.16 107 MET A CA 1
ATOM 794 C C . MET A 1 107 ? -42.863 -22.794 15.741 1.00 58.16 107 MET A C 1
ATOM 796 O O . MET A 1 107 ? -43.261 -23.934 15.988 1.00 58.16 107 MET A O 1
ATOM 800 N N . PRO A 1 108 ? -43.361 -22.087 14.709 1.00 60.75 108 PRO A N 1
ATOM 801 C CA . PRO A 1 108 ? -44.111 -22.720 13.640 1.00 60.75 108 PRO A CA 1
ATOM 802 C C . PRO A 1 108 ? -43.184 -23.282 12.550 1.00 60.75 108 PRO A C 1
ATOM 804 O O . PRO A 1 108 ? -42.060 -22.834 12.319 1.00 60.75 108 PRO A O 1
ATOM 807 N N . THR A 1 109 ? -43.720 -24.305 11.902 1.00 56.56 109 THR A N 1
ATOM 808 C CA . THR A 1 109 ? -43.152 -25.220 10.918 1.00 56.56 109 THR A CA 1
ATOM 809 C C . THR A 1 109 ? -42.529 -24.546 9.684 1.00 56.56 109 THR A C 1
ATOM 811 O O . THR A 1 109 ? -43.158 -23.738 9.010 1.00 56.56 109 THR A O 1
ATOM 814 N N . SER A 1 110 ? -41.291 -24.960 9.393 1.00 66.38 110 SER A N 1
ATOM 815 C CA . SER A 1 110 ? -40.560 -25.008 8.113 1.00 66.38 110 SER A CA 1
ATOM 816 C C . SER A 1 110 ? -40.935 -24.018 6.999 1.00 66.38 110 SER A C 1
ATOM 818 O O . SER A 1 110 ? -41.618 -24.373 6.040 1.00 66.38 110 SER A O 1
ATOM 820 N N . ILE A 1 111 ? -40.320 -22.833 7.027 1.00 58.03 111 ILE A N 1
ATOM 821 C CA . ILE A 1 111 ? -40.068 -22.041 5.815 1.00 58.03 111 ILE A CA 1
ATOM 822 C C . ILE A 1 111 ? -38.682 -22.444 5.303 1.00 58.03 111 ILE A C 1
ATOM 824 O O . ILE A 1 111 ? -37.669 -22.179 5.949 1.00 58.03 111 ILE A O 1
ATOM 828 N N . GLN A 1 112 ? -38.628 -23.112 4.151 1.00 64.25 112 GLN A N 1
ATOM 829 C CA . GLN A 1 112 ? -37.385 -23.330 3.411 1.00 64.25 112 GLN A CA 1
ATOM 830 C C . GLN A 1 112 ? -36.939 -21.974 2.845 1.00 64.25 112 GLN A C 1
ATOM 832 O O . GLN A 1 112 ? -37.312 -21.594 1.738 1.00 64.25 112 GLN A O 1
ATOM 837 N N . ILE A 1 113 ? -36.189 -21.204 3.636 1.00 58.28 113 ILE A N 1
ATOM 838 C CA . ILE A 1 113 ? -35.537 -19.986 3.155 1.00 58.28 113 ILE A CA 1
ATOM 839 C C . ILE A 1 113 ? -34.422 -20.451 2.220 1.00 58.28 113 ILE A C 1
ATOM 841 O O . ILE A 1 113 ? -33.384 -20.934 2.674 1.00 58.28 113 ILE A O 1
ATOM 845 N N . GLN A 1 114 ? -34.647 -20.342 0.909 1.00 57.72 114 GLN A N 1
ATOM 846 C CA . GLN A 1 114 ? -33.580 -20.451 -0.081 1.00 57.72 114 GLN A CA 1
ATOM 847 C C . GLN A 1 114 ? -32.517 -19.416 0.279 1.00 57.72 114 GLN A C 1
ATOM 849 O O . GLN A 1 114 ? -32.707 -18.215 0.091 1.00 57.72 114 GLN A O 1
ATOM 854 N N . LEU A 1 115 ? -31.413 -19.905 0.844 1.00 51.94 115 LEU A N 1
ATOM 855 C CA . LEU A 1 115 ? -30.232 -19.120 1.139 1.00 51.94 115 LEU A CA 1
ATOM 856 C C . LEU A 1 115 ? -29.730 -18.586 -0.202 1.00 51.94 115 LEU A C 1
ATOM 858 O O . LEU A 1 115 ? -29.104 -19.312 -0.976 1.00 51.94 115 LEU A O 1
ATOM 862 N N . SER A 1 116 ? -30.070 -17.331 -0.508 1.00 54.91 116 SER A N 1
ATOM 863 C CA . SER A 1 116 ? -29.439 -16.580 -1.586 1.00 54.91 116 SER A CA 1
ATOM 864 C C . SER A 1 116 ? -27.945 -16.821 -1.446 1.00 54.91 116 SER A C 1
ATOM 866 O O . SER A 1 116 ? -27.414 -16.619 -0.349 1.00 54.91 116 SER A O 1
ATOM 868 N N . GLN A 1 117 ? -27.291 -17.302 -2.502 1.00 48.12 117 GLN A N 1
ATOM 869 C CA . GLN A 1 117 ? -25.842 -17.436 -2.532 1.00 48.12 117 GLN A CA 1
ATOM 870 C C . GLN A 1 117 ? -25.257 -16.026 -2.416 1.00 48.12 117 GLN A C 1
ATOM 872 O O . GLN A 1 117 ? -24.934 -15.384 -3.410 1.00 48.12 117 GLN A O 1
ATOM 877 N N . GLN A 1 118 ? -25.175 -15.507 -1.190 1.00 50.53 118 GLN A N 1
ATOM 878 C CA . GLN A 1 118 ? -24.327 -14.383 -0.878 1.00 50.53 118 GLN A CA 1
ATOM 879 C C . GLN A 1 118 ? -22.950 -14.868 -1.279 1.00 50.53 118 GLN A C 1
ATOM 881 O O . GLN A 1 118 ? -22.431 -15.820 -0.692 1.00 50.53 118 GLN A O 1
ATOM 886 N N . THR A 1 119 ? -22.406 -14.270 -2.336 1.00 53.22 119 THR A N 1
ATOM 887 C CA . THR A 1 119 ? -20.995 -14.375 -2.675 1.00 53.22 119 THR A CA 1
ATOM 888 C C . THR A 1 119 ? -20.239 -14.137 -1.383 1.00 53.22 119 THR A C 1
ATOM 890 O O . THR A 1 119 ? -20.184 -13.006 -0.892 1.00 53.22 119 THR A O 1
ATOM 893 N N . LYS A 1 120 ? -19.762 -15.229 -0.780 1.00 61.28 120 LYS A N 1
ATOM 894 C CA . LYS A 1 120 ? -18.932 -15.177 0.409 1.00 61.28 120 LYS A CA 1
ATOM 895 C C . LYS A 1 120 ? -17.686 -14.439 -0.026 1.00 61.28 120 LYS A C 1
ATOM 897 O O . LYS A 1 120 ? -16.862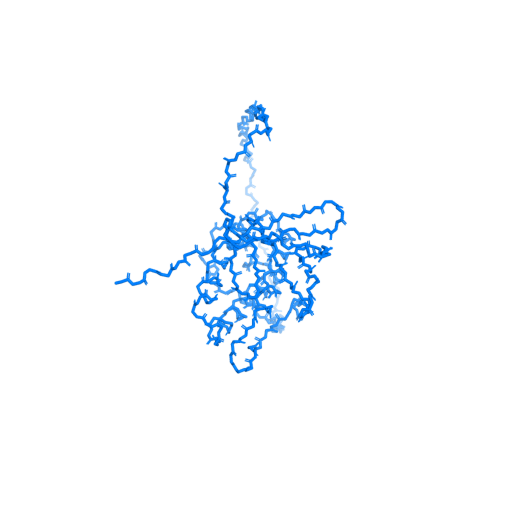 -14.953 -0.772 1.00 61.28 120 LYS A O 1
ATOM 902 N N . TRP A 1 121 ? -17.628 -13.186 0.371 1.00 72.50 121 TRP A N 1
ATOM 903 C CA . TRP A 1 121 ? -16.421 -12.405 0.362 1.00 72.50 121 TRP A CA 1
ATOM 904 C C . TRP A 1 121 ? -15.492 -13.076 1.380 1.00 72.50 121 TRP A C 1
ATOM 906 O O . TRP A 1 121 ? -15.908 -13.398 2.494 1.00 72.50 121 TRP A O 1
ATOM 916 N N . VAL A 1 122 ? -14.279 -13.412 0.950 1.00 80.88 122 VAL A N 1
ATOM 917 C CA . VAL A 1 122 ? -13.326 -14.149 1.782 1.00 80.88 122 VAL A CA 1
ATOM 918 C C . VAL A 1 122 ? -12.143 -13.227 2.038 1.00 80.88 122 VAL A C 1
ATOM 920 O O . VAL A 1 122 ? -11.394 -12.948 1.097 1.00 80.88 122 VAL A O 1
ATOM 923 N N . PRO A 1 123 ? -11.974 -12.741 3.280 1.00 91.88 123 PRO A N 1
ATOM 924 C CA . PRO A 1 123 ? -10.741 -12.101 3.709 1.00 91.88 123 PRO A CA 1
ATOM 925 C C . PRO A 1 123 ? -9.524 -12.944 3.337 1.00 91.88 123 PRO A C 1
ATOM 927 O O . PRO A 1 123 ? -9.562 -14.173 3.347 1.00 91.88 123 PRO A O 1
ATOM 930 N N . SER A 1 124 ? -8.410 -12.295 3.034 1.00 95.19 124 SER A N 1
ATOM 931 C CA . SER A 1 124 ? -7.182 -12.960 2.594 1.00 95.19 124 SER A CA 1
ATOM 932 C C . SER A 1 124 ? -6.446 -13.724 3.703 1.00 95.19 124 SER A C 1
ATOM 934 O O . SER A 1 124 ? -5.372 -14.285 3.462 1.00 95.19 124 SER A O 1
ATOM 936 N N . PHE A 1 125 ? -7.020 -13.764 4.906 1.00 95.56 125 PHE A N 1
ATOM 937 C CA . PHE A 1 125 ? -6.497 -14.415 6.098 1.00 95.56 125 PHE A CA 1
ATOM 938 C C . PHE A 1 125 ? -7.606 -15.145 6.872 1.00 95.56 125 PHE A C 1
ATOM 940 O O . PHE A 1 125 ? -8.798 -14.954 6.644 1.00 95.56 125 PHE A O 1
ATOM 947 N N . ASP A 1 126 ? -7.193 -15.995 7.809 1.00 95.88 126 ASP A N 1
ATOM 948 C CA . ASP A 1 126 ? -8.099 -16.741 8.680 1.00 95.88 126 ASP A CA 1
ATOM 949 C C . ASP A 1 126 ? -8.721 -15.825 9.745 1.00 95.88 126 ASP A C 1
ATOM 951 O O . ASP A 1 126 ? -8.038 -15.367 10.665 1.00 95.88 126 ASP A O 1
ATOM 955 N N . CYS A 1 127 ? -10.029 -15.596 9.642 1.00 95.69 127 CYS A N 1
ATOM 956 C CA . CYS A 1 127 ? -10.776 -14.755 10.572 1.00 95.69 127 CYS A CA 1
ATOM 957 C C . CYS A 1 127 ? -10.765 -15.244 12.021 1.00 95.69 127 CYS A C 1
ATOM 959 O O . CYS A 1 127 ? -10.920 -14.427 12.928 1.00 95.69 127 CYS A O 1
ATOM 961 N N . ALA A 1 128 ? -10.513 -16.532 12.274 1.00 96.12 128 ALA A N 1
ATOM 962 C CA . ALA A 1 128 ? -10.341 -17.030 13.637 1.00 96.12 128 ALA A CA 1
ATOM 963 C C . ALA A 1 128 ? -9.078 -16.467 14.319 1.00 96.12 128 ALA A C 1
ATOM 965 O O . ALA A 1 128 ? -8.967 -16.507 15.542 1.00 96.12 128 ALA A O 1
ATOM 966 N N . LYS A 1 129 ? -8.130 -15.924 13.542 1.00 96.69 129 LYS A N 1
ATOM 967 C CA . LYS A 1 129 ? -6.873 -15.333 14.028 1.00 96.69 129 LYS A CA 1
ATOM 968 C C . LYS A 1 129 ? -6.907 -13.805 14.105 1.00 96.69 129 LYS A C 1
ATOM 970 O O . LYS A 1 129 ? -5.883 -13.202 14.417 1.00 96.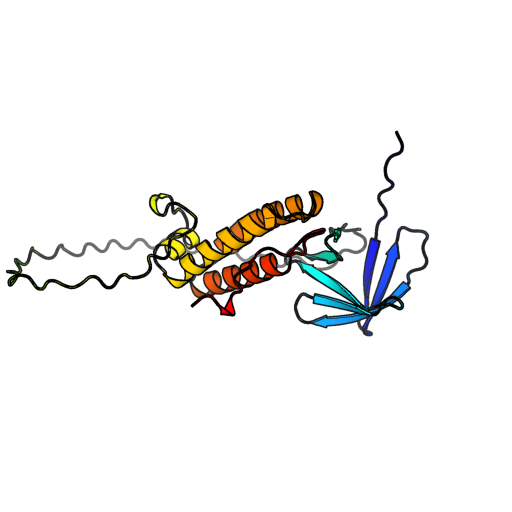69 129 LYS A O 1
ATOM 975 N N . ALA A 1 130 ? -8.052 -13.180 13.823 1.00 97.00 130 ALA A N 1
ATOM 976 C CA . ALA A 1 130 ? -8.193 -11.729 13.846 1.00 97.00 130 ALA A CA 1
ATOM 977 C C . ALA A 1 130 ? -7.922 -11.168 15.254 1.00 97.00 130 ALA A C 1
ATOM 979 O O . ALA A 1 130 ? -8.600 -11.510 16.225 1.00 97.00 130 ALA A O 1
ATOM 980 N N . SER A 1 131 ? -6.941 -10.276 15.365 1.00 96.38 131 SER A N 1
ATOM 981 C CA . SER A 1 131 ? -6.388 -9.827 16.649 1.00 96.38 131 SER A CA 1
ATOM 982 C C . SER A 1 131 ? -6.684 -8.357 16.960 1.00 96.38 131 SER A C 1
ATOM 984 O O . SER A 1 131 ? -6.956 -8.002 18.108 1.00 96.38 131 SER A O 1
ATOM 986 N N . ASN A 1 132 ? -6.702 -7.503 15.936 1.00 97.31 132 ASN A N 1
ATOM 987 C CA . ASN A 1 132 ? -6.882 -6.054 16.055 1.00 97.31 132 ASN A CA 1
ATOM 988 C C . ASN A 1 132 ? -8.201 -5.572 15.425 1.00 97.31 132 ASN A C 1
ATOM 990 O O . ASN A 1 132 ? -8.941 -6.349 14.821 1.00 97.31 132 ASN A O 1
ATOM 994 N N . PHE A 1 133 ? -8.507 -4.280 15.603 1.00 98.19 133 PHE A N 1
ATOM 995 C CA . PHE A 1 133 ? -9.713 -3.655 15.049 1.00 98.19 133 PHE A CA 1
ATOM 996 C C . PHE A 1 133 ? -9.825 -3.874 13.536 1.00 98.19 133 PHE A C 1
ATOM 998 O O . PHE A 1 133 ? -10.865 -4.337 13.075 1.00 98.19 133 PHE A O 1
ATOM 1005 N N . ALA A 1 134 ? -8.748 -3.604 12.789 1.00 98.25 134 ALA A N 1
ATOM 1006 C CA . ALA A 1 134 ? -8.737 -3.725 11.337 1.00 98.25 134 ALA A CA 1
ATOM 1007 C C . ALA A 1 134 ? -9.101 -5.145 10.890 1.00 98.25 134 ALA A C 1
ATOM 1009 O O . ALA A 1 134 ? -10.021 -5.323 10.102 1.00 98.25 134 ALA A O 1
ATOM 1010 N N . GLU A 1 135 ? -8.439 -6.161 11.444 1.00 98.19 135 GLU A N 1
ATOM 1011 C CA . GLU A 1 135 ? -8.691 -7.568 11.111 1.00 98.19 135 GLU A CA 1
ATOM 1012 C C . GLU A 1 135 ? -10.116 -8.006 11.446 1.00 98.19 135 GLU A C 1
ATOM 1014 O O . GLU A 1 135 ? -10.755 -8.686 10.648 1.00 98.19 135 GLU A O 1
ATOM 1019 N N . LYS A 1 136 ? -10.646 -7.589 12.599 1.00 98.12 136 LYS A N 1
ATOM 1020 C CA . LYS A 1 136 ? -12.024 -7.912 12.985 1.00 98.12 136 LYS A CA 1
ATOM 1021 C C . LYS A 1 136 ? -13.031 -7.247 12.050 1.00 98.12 136 LYS A C 1
ATOM 1023 O O . LYS A 1 136 ? -13.942 -7.923 11.584 1.00 98.12 136 LYS A O 1
ATOM 1028 N N . ALA A 1 137 ? -12.827 -5.970 11.725 1.00 97.88 137 ALA A N 1
ATOM 1029 C CA . ALA A 1 137 ? -13.665 -5.237 10.782 1.00 97.88 137 ALA A CA 1
ATOM 1030 C C . ALA A 1 137 ? -13.640 -5.886 9.390 1.00 97.88 137 ALA A C 1
ATOM 1032 O O . ALA A 1 137 ? -14.696 -6.110 8.804 1.00 97.88 137 ALA A O 1
ATOM 1033 N N . ILE A 1 138 ? -12.461 -6.293 8.910 1.00 97.38 138 ILE A N 1
ATOM 1034 C CA . ILE A 1 138 ? -12.305 -7.053 7.662 1.00 97.38 138 ILE A CA 1
ATOM 1035 C C . ILE A 1 138 ? -13.006 -8.413 7.732 1.00 97.38 138 ILE A C 1
ATOM 1037 O O . ILE A 1 138 ? -13.339 -8.954 6.699 1.00 97.38 138 ILE A O 1
ATOM 1041 N N . CYS A 1 139 ? -13.260 -9.003 8.894 1.00 96.44 139 CYS A N 1
ATOM 1042 C CA . CYS A 1 139 ? -13.978 -10.279 8.977 1.00 96.44 139 CYS A CA 1
ATOM 1043 C C . CYS A 1 139 ? -15.500 -10.140 9.056 1.00 96.44 139 CYS A C 1
ATOM 1045 O O . CYS A 1 139 ? -16.214 -11.111 8.810 1.00 96.44 139 CYS A O 1
ATOM 1047 N N . THR A 1 140 ? -16.009 -8.950 9.382 1.00 95.56 140 THR A N 1
ATOM 1048 C CA . THR A 1 140 ? -17.448 -8.705 9.567 1.00 95.56 140 THR A CA 1
ATOM 1049 C C . THR A 1 140 ? -18.069 -7.771 8.527 1.00 95.56 140 THR A C 1
ATOM 1051 O O . THR A 1 140 ? -19.273 -7.845 8.300 1.00 95.56 140 THR A O 1
ATOM 1054 N N . ASP A 1 141 ? -17.282 -6.898 7.894 1.00 95.94 141 ASP A N 1
ATOM 1055 C CA . ASP A 1 141 ? -17.746 -5.938 6.888 1.00 95.94 141 ASP A CA 1
ATOM 1056 C C . ASP A 1 141 ? -17.467 -6.418 5.458 1.00 95.94 141 ASP A C 1
ATOM 1058 O O . ASP A 1 141 ? -16.315 -6.527 5.031 1.00 95.94 141 ASP A O 1
ATOM 1062 N N . SER A 1 142 ? -18.540 -6.648 4.696 1.00 94.44 142 SER A N 1
ATOM 1063 C CA . SER A 1 142 ? -18.440 -7.261 3.370 1.00 94.44 142 SER A CA 1
ATOM 1064 C C . SER A 1 142 ? -17.622 -6.486 2.345 1.00 94.44 142 SER A C 1
ATOM 1066 O O . SER A 1 142 ? -16.966 -7.103 1.503 1.00 94.44 142 SER A O 1
ATOM 1068 N N . LEU A 1 143 ? -17.629 -5.155 2.410 1.00 94.12 143 LEU A N 1
ATOM 1069 C CA . LEU A 1 143 ? -16.839 -4.338 1.500 1.00 94.12 143 LEU A CA 1
ATOM 1070 C C . LEU A 1 143 ? -15.357 -4.452 1.862 1.00 94.12 143 LEU A C 1
ATOM 1072 O O . LEU A 1 143 ? -14.520 -4.644 0.979 1.00 94.12 143 LEU A O 1
ATOM 1076 N N . LEU A 1 144 ? -15.030 -4.396 3.156 1.00 96.81 144 LEU A N 1
ATOM 1077 C CA . LEU A 1 144 ? -13.643 -4.436 3.616 1.00 96.81 144 LEU A CA 1
ATOM 1078 C C . LEU A 1 144 ? -12.931 -5.739 3.260 1.00 96.81 144 LEU A C 1
ATOM 1080 O O . LEU A 1 144 ? -11.782 -5.692 2.828 1.00 96.81 144 LEU A O 1
ATOM 1084 N N . GLY A 1 145 ? -13.575 -6.901 3.369 1.00 96.19 145 GLY A N 1
ATOM 1085 C CA . GLY A 1 145 ? -12.894 -8.137 2.958 1.00 96.19 145 GLY A CA 1
ATOM 1086 C C . GLY A 1 145 ? -12.950 -8.420 1.465 1.00 96.19 145 GLY A C 1
ATOM 1087 O O . GLY A 1 145 ? -12.083 -9.143 0.983 1.00 96.19 145 GLY A O 1
ATOM 1088 N N . LYS A 1 146 ? -13.875 -7.822 0.696 1.00 95.44 146 LYS A N 1
ATOM 1089 C CA . LYS A 1 146 ? -13.729 -7.784 -0.772 1.00 95.44 146 LYS A CA 1
ATOM 1090 C C . LYS A 1 146 ? -12.480 -6.998 -1.159 1.00 95.44 146 LYS A C 1
ATOM 1092 O O . LYS A 1 146 ? -11.676 -7.493 -1.946 1.00 95.44 146 LYS A O 1
ATOM 1097 N N . LEU A 1 147 ? -12.302 -5.812 -0.574 1.00 96.12 147 LEU A N 1
ATOM 1098 C CA . LEU A 1 147 ? -11.104 -4.995 -0.762 1.00 96.12 147 LEU A CA 1
ATOM 1099 C C . LEU A 1 147 ? -9.840 -5.759 -0.338 1.00 96.12 147 LEU A C 1
ATOM 1101 O O . LEU A 1 147 ? -8.864 -5.777 -1.082 1.00 96.12 147 LEU A O 1
ATOM 1105 N N . ASP A 1 148 ? -9.867 -6.455 0.801 1.00 97.81 148 ASP A N 1
ATOM 1106 C CA . ASP A 1 148 ? -8.736 -7.260 1.273 1.00 97.81 148 ASP A CA 1
ATOM 1107 C C . ASP A 1 148 ? -8.396 -8.433 0.347 1.00 97.81 148 ASP A C 1
ATOM 1109 O O . ASP A 1 148 ? -7.232 -8.626 -0.017 1.00 97.81 148 ASP A O 1
ATOM 1113 N N . GLY A 1 149 ? -9.409 -9.176 -0.099 1.00 95.88 149 GLY A N 1
ATOM 1114 C CA . GLY A 1 149 ? -9.237 -10.254 -1.066 1.00 95.88 149 GLY A CA 1
ATOM 1115 C C . GLY A 1 149 ? -8.623 -9.754 -2.374 1.00 95.88 149 GLY A C 1
ATOM 1116 O O . GLY A 1 149 ? -7.642 -10.327 -2.853 1.00 95.88 149 GLY A O 1
ATOM 1117 N N . LYS A 1 150 ? -9.140 -8.643 -2.915 1.00 95.50 150 LYS A N 1
ATOM 1118 C CA . LYS A 1 150 ? -8.649 -8.048 -4.166 1.00 95.50 150 LYS A CA 1
ATOM 1119 C C . LYS A 1 150 ? -7.257 -7.459 -4.053 1.00 95.50 150 LYS A C 1
ATOM 1121 O O . LYS A 1 150 ? -6.429 -7.692 -4.930 1.00 95.50 150 LYS A O 1
ATOM 1126 N N . LEU A 1 151 ? -6.951 -6.795 -2.945 1.00 96.81 151 LEU A N 1
ATOM 1127 C CA . LEU A 1 151 ? -5.595 -6.344 -2.679 1.00 96.81 151 LEU A CA 1
ATOM 1128 C C . LEU A 1 151 ? -4.610 -7.523 -2.641 1.00 96.81 151 LEU A C 1
ATOM 1130 O O . LEU A 1 151 ? -3.525 -7.445 -3.218 1.00 96.81 151 LEU A O 1
ATOM 1134 N N . SER A 1 152 ? -4.986 -8.622 -1.980 1.00 97.44 152 SER A N 1
ATOM 1135 C CA . SER A 1 152 ? -4.154 -9.826 -1.883 1.00 97.44 152 SER A CA 1
ATOM 1136 C C . SER A 1 152 ? -3.908 -10.473 -3.248 1.00 97.44 152 SER A C 1
ATOM 1138 O O . SER A 1 152 ? -2.781 -10.878 -3.542 1.00 97.44 152 SER A O 1
ATOM 1140 N N . GLU A 1 153 ? -4.938 -10.543 -4.092 1.00 95.81 153 GLU A N 1
ATOM 1141 C CA . GLU A 1 153 ? -4.853 -11.028 -5.473 1.00 95.81 153 GLU A CA 1
ATOM 1142 C C . GLU A 1 153 ? -3.902 -10.161 -6.313 1.00 95.81 153 GLU A C 1
ATOM 1144 O O . GLU A 1 153 ? -2.892 -10.664 -6.814 1.00 95.81 153 GLU A O 1
ATOM 1149 N N . ASN A 1 154 ? -4.153 -8.848 -6.376 1.00 95.94 154 ASN A N 1
ATOM 1150 C CA . ASN A 1 154 ? -3.333 -7.895 -7.127 1.00 95.94 154 ASN A CA 1
ATOM 1151 C C . ASN A 1 154 ? -1.861 -7.946 -6.677 1.00 95.94 154 ASN A C 1
ATOM 1153 O O . ASN A 1 154 ? -0.949 -8.017 -7.502 1.00 95.94 154 ASN A O 1
ATOM 1157 N N . TYR A 1 155 ? -1.613 -7.979 -5.362 1.00 96.62 155 TYR A N 1
ATOM 1158 C CA . TYR A 1 155 ? -0.262 -8.065 -4.805 1.00 96.62 155 TYR A CA 1
ATOM 1159 C C . TYR A 1 155 ? 0.467 -9.345 -5.225 1.00 96.62 155 TYR A C 1
ATOM 1161 O O . TYR A 1 155 ? 1.648 -9.291 -5.578 1.00 96.62 155 TYR A O 1
ATOM 1169 N N . LYS A 1 156 ? -0.209 -10.503 -5.187 1.00 96.62 156 LYS A N 1
ATOM 1170 C CA . LYS A 1 156 ? 0.377 -11.787 -5.606 1.00 96.62 156 LYS A CA 1
ATOM 1171 C C . LYS A 1 156 ? 0.733 -11.767 -7.088 1.00 96.62 156 LYS A C 1
ATOM 1173 O O . LYS A 1 156 ? 1.856 -12.135 -7.430 1.00 96.62 156 LYS A O 1
ATOM 1178 N N . ASN A 1 157 ? -0.176 -11.283 -7.933 1.00 95.62 157 ASN A N 1
ATOM 1179 C CA . ASN A 1 157 ? 0.036 -11.201 -9.376 1.00 95.62 157 ASN A CA 1
ATOM 1180 C C . ASN A 1 157 ? 1.211 -10.272 -9.711 1.00 95.62 157 ASN A C 1
ATOM 1182 O O . ASN A 1 157 ? 2.126 -10.657 -10.442 1.00 95.62 157 ASN A O 1
ATOM 1186 N N . MET A 1 158 ? 1.254 -9.083 -9.101 1.00 95.06 158 MET A N 1
ATOM 1187 C CA . MET A 1 158 ? 2.348 -8.132 -9.307 1.00 95.06 158 MET A CA 1
ATOM 1188 C C . MET A 1 158 ? 3.688 -8.683 -8.810 1.00 95.06 158 MET A C 1
ATOM 1190 O O . MET A 1 158 ? 4.700 -8.596 -9.499 1.00 95.06 158 MET A O 1
ATOM 1194 N N . ARG A 1 159 ? 3.711 -9.346 -7.647 1.00 95.06 159 ARG A N 1
ATOM 1195 C CA . ARG A 1 159 ? 4.934 -9.978 -7.132 1.00 95.06 159 ARG A CA 1
ATOM 1196 C C . ARG A 1 159 ? 5.445 -11.144 -7.965 1.00 95.06 159 ARG A C 1
ATOM 1198 O O . ARG A 1 159 ? 6.640 -11.430 -7.866 1.00 95.06 159 ARG A O 1
ATOM 1205 N N . ALA A 1 160 ? 4.572 -11.846 -8.682 1.00 94.69 160 ALA A N 1
ATOM 1206 C CA . ALA A 1 160 ? 4.941 -12.940 -9.577 1.00 94.69 160 ALA A CA 1
ATOM 1207 C C . ALA A 1 160 ? 5.425 -12.439 -10.945 1.00 94.69 160 ALA A C 1
ATOM 1209 O O . ALA A 1 160 ? 6.135 -13.165 -11.636 1.00 94.69 160 ALA A O 1
ATOM 1210 N N . SER A 1 161 ? 5.075 -11.205 -11.305 1.00 93.19 161 SER A N 1
ATOM 1211 C CA . SER A 1 161 ? 5.439 -10.593 -12.579 1.00 93.19 161 SER A CA 1
ATOM 1212 C C . SER A 1 161 ? 6.922 -10.222 -12.648 1.00 93.19 161 SER A C 1
ATOM 1214 O O . SER A 1 161 ? 7.616 -10.121 -11.627 1.00 93.19 161 SER A O 1
ATOM 1216 N N . ASP A 1 162 ? 7.410 -9.998 -13.867 1.00 89.75 162 ASP A N 1
ATOM 1217 C CA . ASP A 1 162 ? 8.773 -9.536 -14.113 1.00 89.75 162 ASP A CA 1
ATOM 1218 C C . ASP A 1 162 ? 8.899 -8.027 -13.865 1.00 89.75 162 ASP A C 1
ATOM 1220 O O . ASP A 1 162 ? 8.964 -7.223 -14.785 1.00 89.75 162 ASP A O 1
ATOM 1224 N N . ILE A 1 163 ? 8.880 -7.624 -12.596 1.00 84.69 163 ILE A N 1
ATOM 1225 C CA . ILE A 1 163 ? 9.087 -6.229 -12.166 1.00 84.69 163 ILE A CA 1
ATOM 1226 C C . ILE A 1 163 ? 10.549 -5.932 -11.797 1.00 84.69 163 ILE A C 1
ATOM 1228 O O . ILE A 1 163 ? 10.875 -4.816 -11.405 1.00 84.69 163 ILE A O 1
ATOM 1232 N N . GLY A 1 164 ? 11.437 -6.926 -11.889 1.00 84.00 164 GLY A N 1
ATOM 1233 C CA . GLY A 1 164 ? 12.815 -6.848 -11.400 1.00 84.00 164 GLY A CA 1
ATOM 1234 C C . GLY A 1 164 ? 12.940 -6.971 -9.876 1.00 84.00 164 GLY A C 1
ATOM 1235 O O . GLY A 1 164 ? 12.057 -6.592 -9.102 1.00 84.00 164 GLY A O 1
ATOM 1236 N N . ASP A 1 165 ? 14.065 -7.514 -9.411 1.00 79.44 165 ASP A N 1
ATOM 1237 C CA . ASP A 1 165 ? 14.233 -7.893 -8.001 1.00 79.44 165 ASP A CA 1
ATOM 1238 C C . ASP A 1 165 ? 14.282 -6.703 -7.038 1.00 79.44 165 ASP A C 1
ATOM 1240 O O . ASP A 1 165 ? 13.744 -6.780 -5.930 1.00 79.44 165 ASP A O 1
ATOM 1244 N N . GLY A 1 166 ? 14.853 -5.574 -7.470 1.00 76.44 166 GLY A N 1
ATOM 1245 C CA . GLY A 1 166 ? 14.843 -4.330 -6.697 1.00 76.44 166 GLY A CA 1
ATOM 1246 C C . GLY A 1 166 ? 13.419 -3.838 -6.423 1.00 76.44 166 GLY A C 1
ATOM 1247 O O . GLY A 1 166 ? 13.043 -3.606 -5.272 1.00 76.44 166 GLY A O 1
ATOM 1248 N N . VAL A 1 167 ? 12.585 -3.763 -7.463 1.00 77.62 167 VAL A N 1
ATOM 1249 C CA . VAL A 1 167 ? 11.181 -3.342 -7.343 1.00 77.62 167 VAL A CA 1
ATOM 1250 C C . VAL A 1 167 ? 10.370 -4.372 -6.560 1.00 77.62 167 VAL A C 1
ATOM 1252 O O . VAL A 1 167 ? 9.561 -3.995 -5.714 1.00 77.62 167 VAL A O 1
ATOM 1255 N N . ARG A 1 168 ? 10.624 -5.674 -6.750 1.00 87.38 168 ARG A N 1
ATOM 1256 C CA . ARG A 1 168 ? 9.979 -6.754 -5.986 1.00 87.38 168 ARG A CA 1
ATOM 1257 C C . ARG A 1 168 ? 10.256 -6.637 -4.485 1.00 87.38 168 ARG A C 1
ATOM 1259 O O . ARG A 1 168 ? 9.344 -6.815 -3.670 1.00 87.38 168 ARG A O 1
ATOM 1266 N N . ASN A 1 169 ? 11.492 -6.313 -4.109 1.00 76.31 169 ASN A N 1
ATOM 1267 C CA . ASN A 1 169 ? 11.871 -6.055 -2.720 1.00 76.31 169 ASN A CA 1
ATOM 1268 C C . ASN A 1 169 ? 11.202 -4.788 -2.176 1.00 76.31 169 ASN A C 1
ATOM 1270 O O . ASN A 1 169 ? 10.661 -4.819 -1.066 1.00 76.31 169 ASN A O 1
ATOM 1274 N N . THR A 1 170 ? 11.146 -3.720 -2.973 1.00 77.12 170 THR A N 1
ATOM 1275 C CA . THR A 1 170 ? 10.415 -2.491 -2.632 1.00 77.12 170 THR A CA 1
ATOM 1276 C C . THR A 1 170 ? 8.930 -2.765 -2.402 1.00 77.12 170 THR A C 1
ATOM 1278 O O . THR A 1 170 ? 8.408 -2.390 -1.356 1.00 77.12 170 THR A O 1
ATOM 1281 N N . LEU A 1 171 ? 8.258 -3.492 -3.301 1.00 84.88 171 LEU A N 1
ATOM 1282 C CA . LEU A 1 171 ? 6.848 -3.881 -3.180 1.00 84.88 171 LEU A CA 1
ATOM 1283 C C . LEU A 1 171 ? 6.582 -4.675 -1.890 1.00 84.88 171 LEU A C 1
ATOM 1285 O O . LEU A 1 171 ? 5.616 -4.415 -1.172 1.00 84.88 171 LEU A O 1
ATOM 1289 N N . LYS A 1 172 ? 7.472 -5.611 -1.537 1.00 88.81 172 LYS A N 1
ATOM 1290 C CA . LYS A 1 172 ? 7.389 -6.355 -0.270 1.00 88.81 172 LYS A CA 1
ATOM 1291 C C . LYS A 1 172 ? 7.557 -5.437 0.947 1.00 88.81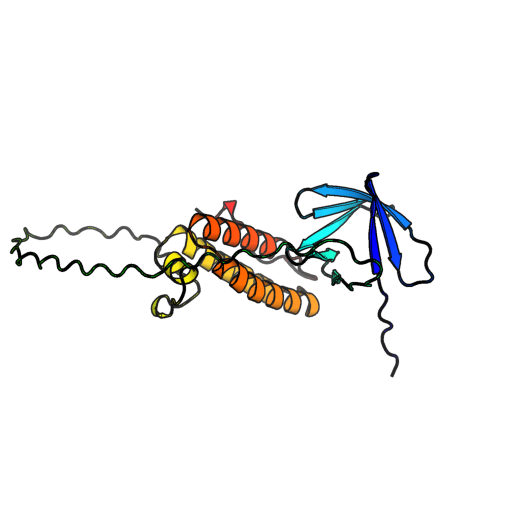 172 LYS A C 1
ATOM 1293 O O . LYS A 1 172 ? 6.853 -5.612 1.942 1.00 88.81 172 LYS A O 1
ATOM 1298 N N . GLY A 1 173 ? 8.490 -4.488 0.888 1.00 83.88 173 GLY A N 1
ATOM 1299 C CA . GLY A 1 173 ? 8.731 -3.513 1.952 1.00 83.88 173 GLY A CA 1
ATOM 1300 C C . GLY A 1 173 ? 7.547 -2.569 2.163 1.00 83.88 173 GLY A C 1
ATOM 1301 O O . GLY A 1 173 ? 7.083 -2.409 3.293 1.00 83.88 173 GLY A O 1
ATOM 1302 N N . THR A 1 174 ? 7.004 -2.007 1.081 1.00 84.00 174 THR A N 1
ATOM 1303 C CA . THR A 1 174 ? 5.843 -1.108 1.138 1.00 84.00 174 THR A CA 1
ATOM 1304 C C . THR A 1 174 ? 4.594 -1.837 1.619 1.00 84.00 174 THR A C 1
ATOM 1306 O O . THR A 1 174 ? 3.863 -1.281 2.429 1.00 84.00 174 THR A O 1
ATOM 1309 N N . GLN A 1 175 ? 4.394 -3.108 1.244 1.00 94.69 175 GLN A N 1
ATOM 1310 C CA . GLN A 1 175 ? 3.257 -3.897 1.731 1.00 94.69 175 GLN A CA 1
ATOM 1311 C C . GLN A 1 175 ? 3.309 -4.119 3.245 1.00 94.69 175 GLN A C 1
ATOM 1313 O O . GLN A 1 175 ? 2.293 -3.995 3.924 1.00 94.69 175 GLN A O 1
ATOM 1318 N N . LYS A 1 176 ? 4.495 -4.418 3.793 1.00 92.44 176 LYS A N 1
ATOM 1319 C CA . LYS A 1 176 ? 4.672 -4.554 5.246 1.00 92.44 176 LYS A CA 1
ATOM 1320 C C . LYS A 1 176 ? 4.370 -3.251 5.977 1.00 92.44 176 LYS A C 1
ATOM 1322 O O . LYS A 1 176 ? 3.710 -3.280 7.007 1.00 92.44 176 LYS A O 1
ATOM 1327 N N . ARG A 1 177 ? 4.839 -2.119 5.446 1.00 86.00 177 ARG A N 1
ATOM 1328 C CA . ARG A 1 177 ? 4.572 -0.804 6.039 1.00 86.00 177 ARG A CA 1
ATOM 1329 C C . ARG A 1 177 ? 3.094 -0.439 5.962 1.00 86.00 177 ARG A C 1
ATOM 1331 O O . ARG A 1 177 ? 2.539 0.030 6.947 1.00 86.00 177 ARG A O 1
ATOM 1338 N N . TRP A 1 178 ? 2.453 -0.715 4.832 1.00 96.19 178 TRP A N 1
ATOM 1339 C CA . TRP A 1 178 ? 1.024 -0.489 4.659 1.00 96.19 178 TRP A CA 1
ATOM 1340 C C . TRP A 1 178 ? 0.186 -1.261 5.690 1.00 96.19 178 TRP A C 1
ATOM 1342 O O . TRP A 1 178 ? -0.781 -0.710 6.201 1.00 96.19 178 TRP A O 1
ATOM 1352 N N . LEU A 1 179 ? 0.581 -2.480 6.090 1.00 96.50 179 LEU A N 1
ATOM 1353 C CA . LEU A 1 179 ? -0.097 -3.197 7.184 1.00 96.50 179 LEU A CA 1
ATOM 1354 C C . LEU A 1 179 ? -0.044 -2.425 8.512 1.00 96.50 179 LEU A C 1
ATOM 1356 O O . LEU A 1 179 ? -1.026 -2.421 9.255 1.00 96.50 179 LEU A O 1
ATOM 1360 N N . THR A 1 180 ? 1.072 -1.751 8.802 1.00 93.12 180 THR A N 1
ATOM 1361 C CA . THR A 1 180 ? 1.190 -0.873 9.974 1.00 93.12 180 THR A CA 1
ATOM 1362 C C . THR A 1 180 ? 0.254 0.328 9.861 1.00 93.12 180 THR A C 1
ATOM 1364 O O . THR A 1 180 ? -0.428 0.638 10.833 1.00 93.12 180 THR A O 1
ATOM 1367 N N . GLU A 1 181 ? 0.173 0.971 8.692 1.00 89.56 181 GLU A N 1
ATOM 1368 C CA . GLU A 1 181 ? -0.737 2.104 8.456 1.00 89.56 181 GLU A CA 1
ATOM 1369 C C . GLU A 1 181 ? -2.211 1.694 8.555 1.00 89.56 181 GLU A C 1
ATOM 1371 O O . GLU A 1 181 ? -2.978 2.320 9.283 1.00 89.56 181 GLU A O 1
ATOM 1376 N N . ARG A 1 182 ? -2.594 0.576 7.926 1.00 97.62 182 ARG A N 1
ATOM 1377 C CA . ARG A 1 182 ? -3.934 -0.020 8.031 1.00 97.62 182 ARG A CA 1
ATOM 1378 C C . ARG A 1 182 ? -4.350 -0.216 9.488 1.00 97.62 182 ARG A C 1
ATOM 1380 O O . ARG A 1 182 ? -5.484 0.075 9.858 1.00 97.62 182 ARG A O 1
ATOM 1387 N N . ASN A 1 183 ? -3.432 -0.700 10.323 1.00 97.75 183 ASN A N 1
ATOM 1388 C CA . ASN A 1 183 ? -3.705 -0.979 11.730 1.00 97.75 183 ASN A CA 1
ATOM 1389 C C . ASN A 1 183 ? -3.873 0.283 12.597 1.00 97.75 183 ASN A C 1
ATOM 1391 O O . ASN A 1 183 ? -4.302 0.152 13.741 1.00 97.75 183 ASN A O 1
ATOM 1395 N N . LYS A 1 184 ? -3.576 1.487 12.082 1.00 96.38 184 LYS A N 1
ATOM 1396 C CA . LYS A 1 184 ? -3.865 2.758 12.770 1.00 96.38 184 LYS A CA 1
ATOM 1397 C C . LYS A 1 184 ? -5.328 3.190 12.637 1.00 96.38 184 LYS A C 1
ATOM 1399 O O . LYS A 1 184 ? -5.772 4.037 13.408 1.00 96.38 184 LYS A O 1
ATOM 1404 N N . CYS A 1 185 ? -6.076 2.640 11.679 1.00 96.31 185 CYS A N 1
ATOM 1405 C CA . CYS A 1 185 ? -7.482 2.983 11.495 1.00 96.31 185 CYS A CA 1
ATOM 1406 C C . CYS A 1 185 ? -8.338 2.576 12.701 1.00 96.31 185 CYS A C 1
ATOM 1408 O O . CYS A 1 185 ? -8.172 1.495 13.264 1.00 96.31 185 CYS A O 1
ATOM 1410 N N . THR A 1 186 ? -9.307 3.427 13.045 1.00 96.06 186 THR A N 1
ATOM 1411 C CA . THR A 1 186 ? -10.240 3.229 14.170 1.00 96.06 186 THR A CA 1
ATOM 1412 C C . THR A 1 186 ? -11.702 3.096 13.733 1.00 96.06 186 THR A C 1
ATOM 1414 O O . THR A 1 186 ? -12.579 2.909 14.573 1.00 96.06 186 THR A O 1
ATOM 1417 N N . ASN A 1 187 ? -11.983 3.192 12.429 1.00 97.50 187 ASN A N 1
ATOM 1418 C CA . ASN A 1 187 ? -13.313 3.015 11.849 1.00 97.50 187 ASN A CA 1
ATOM 1419 C C . ASN A 1 187 ? -13.238 2.385 10.441 1.00 97.50 187 ASN A C 1
ATOM 1421 O O . ASN A 1 187 ? -12.167 2.325 9.829 1.00 97.50 187 ASN A O 1
ATOM 1425 N N . ASN A 1 188 ? -14.382 1.917 9.928 1.00 98.12 188 ASN A N 1
ATOM 1426 C CA . ASN A 1 188 ? -14.460 1.227 8.634 1.00 98.12 188 ASN A CA 1
ATOM 1427 C C . ASN A 1 188 ? -14.197 2.156 7.440 1.00 98.12 188 ASN A C 1
ATOM 1429 O O . ASN A 1 188 ? -13.650 1.698 6.441 1.00 98.12 188 ASN A O 1
ATOM 1433 N N . GLN A 1 189 ? -14.541 3.446 7.534 1.00 97.06 189 GLN A N 1
ATOM 1434 C CA . GLN A 1 189 ? -14.296 4.405 6.453 1.00 97.06 189 GLN A CA 1
ATOM 1435 C C . GLN A 1 189 ? -12.791 4.584 6.209 1.00 97.06 189 GLN A C 1
ATOM 1437 O O . GLN A 1 189 ? -12.337 4.443 5.078 1.00 97.06 189 GLN A O 1
ATOM 1442 N N . CYS A 1 190 ? -12.012 4.784 7.276 1.00 98.12 190 CYS A N 1
ATOM 1443 C CA . CYS A 1 190 ? -10.552 4.833 7.213 1.00 98.12 190 CYS A CA 1
ATOM 1444 C C . CYS A 1 190 ? -9.989 3.569 6.556 1.00 98.12 190 CYS A C 1
ATOM 1446 O O . CYS A 1 190 ? -9.154 3.662 5.661 1.00 98.12 190 CYS A O 1
ATOM 1448 N N . LEU A 1 191 ? -10.479 2.384 6.956 1.00 98.38 191 LEU A N 1
ATOM 1449 C CA . LEU A 1 191 ? -10.049 1.120 6.353 1.00 98.38 191 LEU A CA 1
ATOM 1450 C C . LEU A 1 191 ? -10.347 1.089 4.853 1.00 98.38 191 LEU A C 1
ATOM 1452 O O . LEU A 1 191 ? -9.458 0.778 4.067 1.00 98.38 191 LEU A O 1
ATOM 1456 N N . ALA A 1 192 ? -11.562 1.448 4.443 1.00 96.81 192 ALA A N 1
ATOM 1457 C CA . ALA A 1 192 ? -11.928 1.473 3.034 1.00 96.81 192 ALA A CA 1
ATOM 1458 C C . ALA A 1 192 ? -11.009 2.405 2.224 1.00 96.81 192 ALA A C 1
ATOM 1460 O O . ALA A 1 192 ? -10.525 2.007 1.166 1.00 96.81 192 ALA A O 1
ATOM 1461 N N . GLU A 1 193 ? -10.708 3.600 2.736 1.00 95.00 193 GLU A N 1
ATOM 1462 C CA . GLU A 1 193 ? -9.817 4.571 2.089 1.00 95.00 193 GLU A CA 1
ATOM 1463 C C . GLU A 1 193 ? -8.381 4.037 1.941 1.00 95.00 193 GLU A C 1
ATOM 1465 O O . GLU A 1 193 ? -7.828 4.051 0.838 1.00 95.00 193 GLU A O 1
ATOM 1470 N N . VAL A 1 194 ? -7.783 3.492 3.010 1.00 95.81 194 VAL A N 1
ATOM 1471 C CA . VAL A 1 194 ? -6.402 2.970 2.950 1.00 95.81 194 VAL A CA 1
ATOM 1472 C C . VAL A 1 194 ? -6.283 1.693 2.119 1.00 95.81 194 VAL A C 1
ATOM 1474 O O . VAL A 1 194 ? -5.224 1.443 1.538 1.00 95.81 194 VAL A O 1
ATOM 1477 N N . TYR A 1 195 ? -7.341 0.881 2.037 1.00 97.62 195 TYR A N 1
ATOM 1478 C CA . TYR A 1 195 ? -7.393 -0.261 1.124 1.00 97.62 195 TYR A CA 1
ATOM 1479 C C . TYR A 1 195 ? -7.477 0.199 -0.328 1.00 97.62 195 TYR A C 1
ATOM 1481 O O . TYR A 1 195 ? -6.717 -0.298 -1.157 1.00 97.62 195 TYR A O 1
ATOM 1489 N N . ARG A 1 196 ? -8.359 1.161 -0.631 1.00 95.38 196 ARG A N 1
ATOM 1490 C CA . ARG A 1 196 ? -8.523 1.687 -1.989 1.00 95.38 196 ARG A CA 1
ATOM 1491 C C . ARG A 1 196 ? -7.224 2.299 -2.508 1.00 95.38 196 ARG A C 1
ATOM 1493 O O . ARG A 1 196 ? -6.698 1.820 -3.508 1.00 95.38 196 ARG A O 1
ATOM 1500 N N . LYS A 1 197 ? -6.626 3.222 -1.743 1.00 92.19 197 LYS A N 1
ATOM 1501 C CA . LYS A 1 197 ? -5.317 3.817 -2.070 1.00 92.19 197 LYS A CA 1
ATOM 1502 C C . LYS A 1 197 ? -4.283 2.741 -2.406 1.00 92.19 197 LYS A C 1
ATOM 1504 O O . LYS A 1 197 ? -3.582 2.831 -3.407 1.00 92.19 197 LYS A O 1
ATOM 1509 N N . ARG A 1 198 ? -4.208 1.689 -1.587 1.00 96.75 198 ARG A N 1
ATOM 1510 C CA . ARG A 1 198 ? -3.209 0.637 -1.765 1.00 96.75 198 ARG A CA 1
ATOM 1511 C C . ARG A 1 198 ? -3.453 -0.245 -2.984 1.00 96.75 198 ARG A C 1
ATOM 1513 O O . ARG A 1 198 ? -2.489 -0.684 -3.605 1.00 96.75 198 ARG A O 1
ATOM 1520 N N . ILE A 1 199 ? -4.709 -0.538 -3.301 1.00 95.31 199 ILE A N 1
ATOM 1521 C CA . ILE A 1 199 ? -5.069 -1.296 -4.503 1.00 95.31 199 ILE A CA 1
ATOM 1522 C C . ILE A 1 199 ? -4.585 -0.546 -5.743 1.00 95.31 199 ILE A C 1
ATOM 1524 O O . ILE A 1 199 ? -3.883 -1.142 -6.560 1.00 95.31 199 ILE A O 1
ATOM 1528 N N . ASP A 1 200 ? -4.873 0.753 -5.828 1.00 89.00 200 ASP A N 1
ATOM 1529 C CA . ASP A 1 200 ? -4.467 1.581 -6.965 1.00 89.00 200 ASP A CA 1
ATOM 1530 C C . ASP A 1 200 ? -2.935 1.705 -7.051 1.00 89.00 200 ASP A C 1
ATOM 1532 O O . ASP A 1 200 ? -2.358 1.505 -8.118 1.00 89.00 200 ASP A O 1
ATOM 1536 N N . GLU A 1 201 ? -2.244 1.889 -5.917 1.00 86.56 201 GLU A N 1
ATOM 1537 C CA . GLU A 1 201 ? -0.772 1.875 -5.865 1.00 86.56 201 GLU A CA 1
ATOM 1538 C C . GLU A 1 201 ? -0.161 0.580 -6.416 1.00 86.56 201 GLU A C 1
ATOM 1540 O O . GLU A 1 201 ? 0.884 0.624 -7.061 1.00 86.56 201 GLU A O 1
ATOM 1545 N N . ILE A 1 202 ? -0.766 -0.584 -6.143 1.00 90.31 202 ILE A N 1
ATOM 1546 C CA . ILE A 1 202 ? -0.268 -1.863 -6.668 1.00 90.31 202 ILE A CA 1
ATOM 1547 C C . ILE A 1 202 ? -0.497 -1.959 -8.176 1.00 90.31 202 ILE A C 1
ATOM 1549 O O . ILE A 1 202 ? 0.370 -2.481 -8.877 1.00 90.31 202 ILE A O 1
ATOM 1553 N N . CYS A 1 203 ? -1.623 -1.450 -8.677 1.00 88.69 203 CYS A N 1
ATOM 1554 C CA . CYS A 1 203 ? -1.920 -1.442 -10.108 1.00 88.69 203 CYS A CA 1
ATOM 1555 C C . CYS A 1 203 ? -1.023 -0.481 -10.910 1.00 88.69 203 CYS A C 1
ATOM 1557 O O . CYS A 1 203 ? -0.829 -0.702 -12.103 1.00 88.69 203 CYS A O 1
ATOM 1559 N N . ASP A 1 204 ? -0.424 0.523 -10.263 1.00 87.31 204 ASP A N 1
ATOM 1560 C CA . ASP A 1 204 ? 0.502 1.478 -10.889 1.00 87.31 204 ASP A CA 1
ATOM 1561 C C . ASP A 1 204 ? 1.913 0.898 -11.151 1.00 87.31 204 ASP A C 1
ATOM 1563 O O . ASP A 1 204 ? 2.712 1.505 -11.877 1.00 87.31 204 ASP A O 1
ATOM 1567 N N . TYR A 1 205 ? 2.256 -0.273 -10.596 1.00 84.69 205 TYR A N 1
ATOM 1568 C CA . TYR A 1 205 ? 3.542 -0.923 -10.879 1.00 84.69 205 TYR A CA 1
ATOM 1569 C C . TYR A 1 205 ? 3.620 -1.382 -12.343 1.00 84.69 205 TYR A C 1
ATOM 1571 O O . TYR A 1 205 ? 2.671 -1.923 -12.909 1.00 84.69 205 TYR A O 1
ATOM 1579 N N . ARG A 1 206 ? 4.797 -1.204 -12.953 1.00 86.25 206 ARG A N 1
ATOM 1580 C CA . ARG A 1 206 ? 5.079 -1.617 -14.334 1.00 86.25 206 ARG A CA 1
ATOM 1581 C C . ARG A 1 206 ? 5.986 -2.837 -14.357 1.00 86.25 206 ARG A C 1
ATOM 1583 O O . ARG A 1 206 ? 6.961 -2.893 -13.607 1.00 86.25 206 ARG A O 1
ATOM 1590 N N . VAL A 1 207 ? 5.680 -3.781 -15.241 1.00 84.44 207 VAL A N 1
ATOM 1591 C CA . VAL A 1 207 ? 6.583 -4.892 -15.556 1.00 84.44 207 VAL A CA 1
ATOM 1592 C C . VAL A 1 207 ? 7.682 -4.427 -16.514 1.00 84.44 207 VAL A C 1
ATOM 1594 O O . VAL A 1 207 ? 7.456 -3.566 -17.363 1.00 84.44 207 VAL A O 1
ATOM 1597 N N . ILE A 1 208 ? 8.881 -4.981 -16.354 1.00 76.25 208 ILE A N 1
ATOM 1598 C CA . ILE A 1 208 ? 10.045 -4.759 -17.219 1.00 76.25 208 ILE A CA 1
ATOM 1599 C C . ILE A 1 208 ? 9.817 -5.433 -18.570 1.00 76.25 208 ILE A C 1
ATOM 1601 O O . ILE A 1 208 ? 10.137 -4.866 -19.614 1.00 76.25 208 ILE A O 1
ATOM 1605 N N . SER A 1 209 ? 9.246 -6.638 -18.553 1.00 78.62 209 SER A N 1
ATOM 1606 C CA . SER A 1 209 ? 8.919 -7.389 -19.756 1.00 78.62 209 SER A CA 1
ATOM 1607 C C . SER A 1 209 ? 7.579 -8.117 -19.623 1.00 78.62 209 SER A C 1
ATOM 1609 O O . SER A 1 209 ? 7.135 -8.464 -18.526 1.00 78.62 209 SER A O 1
ATOM 1611 N N . GLY A 1 210 ? 6.918 -8.337 -20.762 1.00 78.25 210 GLY A N 1
ATOM 1612 C CA . GLY A 1 210 ? 5.626 -9.018 -20.831 1.00 78.25 210 GLY A CA 1
ATOM 1613 C C . GLY A 1 210 ? 4.416 -8.098 -20.653 1.00 78.25 210 GLY A C 1
ATOM 1614 O O . GLY A 1 210 ? 4.495 -6.879 -20.792 1.00 78.25 210 GLY A O 1
ATOM 1615 N N . VAL A 1 211 ? 3.262 -8.718 -20.408 1.00 80.62 211 VAL A N 1
ATOM 1616 C CA . VAL A 1 211 ? 1.986 -8.023 -20.204 1.00 80.62 211 VAL A CA 1
ATOM 1617 C C . VAL A 1 211 ? 1.834 -7.710 -18.719 1.00 80.62 211 VAL A C 1
ATOM 1619 O O . VAL A 1 211 ? 2.073 -8.581 -17.881 1.00 80.62 211 VAL A O 1
ATOM 1622 N N . ASN A 1 212 ? 1.420 -6.482 -18.390 1.00 83.06 212 ASN A N 1
ATOM 1623 C CA . ASN A 1 212 ? 1.075 -6.129 -17.014 1.00 83.06 212 ASN A CA 1
ATOM 1624 C C . ASN A 1 212 ? 0.021 -7.115 -16.472 1.00 83.06 212 ASN A C 1
ATOM 1626 O O . ASN A 1 212 ? -0.947 -7.419 -17.177 1.00 83.06 212 ASN A O 1
ATOM 1630 N N . PRO A 1 213 ? 0.178 -7.617 -15.236 1.00 89.38 213 PRO A N 1
ATOM 1631 C CA . PRO A 1 213 ? -0.780 -8.549 -14.666 1.00 89.38 213 PRO A CA 1
ATOM 1632 C C . PRO A 1 213 ? -2.167 -7.914 -14.564 1.00 89.38 213 PRO A C 1
ATOM 1634 O O . PRO A 1 213 ? -2.300 -6.709 -14.348 1.00 89.38 213 PRO A O 1
ATOM 1637 N N . ILE A 1 214 ? -3.203 -8.752 -14.655 1.00 86.88 214 ILE A N 1
ATOM 1638 C CA . ILE A 1 214 ? -4.578 -8.320 -14.395 1.00 86.88 214 ILE A CA 1
ATOM 1639 C C . ILE A 1 214 ? -4.636 -7.736 -12.982 1.00 86.88 214 ILE A C 1
ATOM 1641 O O . ILE A 1 214 ? -4.282 -8.407 -12.005 1.00 86.88 214 ILE A O 1
ATOM 1645 N N . CYS A 1 215 ? -5.093 -6.490 -12.903 1.00 88.62 215 CYS A N 1
ATOM 1646 C CA . CYS A 1 215 ? -5.268 -5.750 -11.667 1.00 88.62 215 CYS A CA 1
ATOM 1647 C C . CYS A 1 215 ? -6.712 -5.259 -11.602 1.00 88.62 215 CYS A C 1
ATOM 1649 O O . CYS A 1 215 ? -7.168 -4.563 -12.505 1.00 88.62 215 CYS A O 1
ATOM 1651 N N . THR A 1 216 ? -7.446 -5.655 -10.561 1.00 91.50 216 THR A N 1
ATOM 1652 C CA . THR A 1 216 ? -8.796 -5.117 -10.326 1.00 91.50 216 THR A CA 1
ATOM 1653 C C . THR A 1 216 ? -8.647 -3.759 -9.646 1.00 91.50 216 THR A C 1
ATOM 1655 O O . THR A 1 216 ? -8.131 -3.719 -8.525 1.00 91.50 216 THR A O 1
ATOM 1658 N N . SER A 1 217 ? -9.056 -2.675 -10.311 1.00 82.75 217 SER A N 1
ATOM 1659 C CA . SER A 1 217 ? -9.022 -1.323 -9.737 1.00 82.75 217 SER A CA 1
ATOM 1660 C C . SER A 1 217 ? -10.157 -1.133 -8.730 1.00 82.75 217 SER A C 1
ATOM 1662 O O . SER A 1 217 ? -11.116 -1.906 -8.677 1.00 82.75 217 SER A O 1
ATOM 1664 N N . THR A 1 218 ? -10.039 -0.114 -7.887 1.00 82.25 218 THR A N 1
ATOM 1665 C CA . THR A 1 218 ? -10.999 0.180 -6.825 1.00 82.25 218 THR A CA 1
ATOM 1666 C C . THR A 1 218 ? -12.406 0.481 -7.335 1.00 82.25 218 THR A C 1
ATOM 1668 O O . THR A 1 218 ? -13.373 0.124 -6.652 1.00 82.25 218 THR A O 1
ATOM 1671 N N . ASP A 1 219 ? -12.533 1.056 -8.530 1.00 80.25 219 ASP A N 1
ATOM 1672 C CA . ASP A 1 219 ? -13.817 1.370 -9.171 1.00 80.25 219 ASP A CA 1
ATOM 1673 C C . ASP A 1 219 ? -14.653 0.116 -9.485 1.00 80.25 219 ASP A C 1
ATOM 1675 O O . ASP A 1 219 ? -15.888 0.157 -9.500 1.00 80.25 219 ASP A O 1
ATOM 1679 N N . ASP A 1 220 ? -13.988 -1.032 -9.639 1.00 81.62 220 ASP A N 1
ATOM 1680 C CA . ASP A 1 220 ? -14.623 -2.319 -9.926 1.00 81.62 220 ASP A CA 1
ATOM 1681 C C . ASP A 1 220 ? -15.065 -3.067 -8.652 1.00 81.62 220 ASP A C 1
ATOM 1683 O O . ASP A 1 220 ? -15.712 -4.116 -8.728 1.00 81.62 220 ASP A O 1
ATOM 1687 N N . ILE A 1 221 ? -14.735 -2.546 -7.461 1.00 85.00 221 ILE A N 1
ATOM 1688 C CA . ILE A 1 221 ? -14.982 -3.206 -6.171 1.00 85.00 221 ILE A CA 1
ATOM 1689 C C . ILE A 1 221 ? -16.155 -2.532 -5.447 1.00 85.00 221 ILE A C 1
ATOM 1691 O O . ILE A 1 221 ? -16.005 -1.476 -4.816 1.00 85.00 221 ILE A O 1
ATOM 1695 N N . LYS A 1 222 ? -17.318 -3.195 -5.521 1.00 75.62 222 LYS A N 1
ATOM 1696 C CA . LYS A 1 222 ? -18.595 -2.801 -4.900 1.00 75.62 222 LYS A CA 1
ATOM 1697 C C . LYS A 1 222 ? -18.971 -3.701 -3.730 1.00 75.62 222 LYS A C 1
ATOM 1699 O O . LYS A 1 222 ? -18.814 -4.941 -3.850 1.00 75.62 222 LYS A O 1
#